Protein AF-A0A177C2E3-F1 (afdb_monomer_lite)

Sequence (298 aa):
MPYRYQRSNLPAKRWAIACSGRGGCYFLGYVAIQVSRVKKVILNHNGESGRWEDDKEPFAYVLQLLLWSCPPDIKASALYKTKQKSRQPVYATKTPSRLWRRVSFALAADGEWEEREPELSRKTILLPPKLFQGPVGRFQQLLHERCQQLTLRRVGLWPLMVEALDRYHFDQGRNEPFSCPLPACDGYFTKAGAWSVHAAENHCGQWSSLLSILPGQVGVHFEARRRALESNEKRVQEQYEEVQHTWRTASKTTQQEIQRSWMEQLGSDPSWETSKQGEQSDVWRHFINHMTPGWLEG

Structure (mmCIF, N/CA/C/O backbone):
data_AF-A0A177C2E3-F1
#
_entry.id   AF-A0A177C2E3-F1
#
loop_
_atom_site.group_PDB
_atom_site.id
_atom_site.type_symbol
_atom_site.label_atom_id
_atom_site.label_alt_id
_atom_site.label_comp_id
_atom_site.label_asym_id
_atom_site.label_entity_id
_atom_site.label_seq_id
_atom_site.pdbx_PDB_ins_code
_atom_site.Cartn_x
_atom_site.Cartn_y
_atom_site.Cartn_z
_atom_site.occupancy
_atom_site.B_iso_or_equiv
_atom_site.auth_seq_id
_atom_site.auth_comp_id
_atom_site.auth_asym_id
_atom_site.auth_atom_id
_atom_site.pdbx_PDB_model_num
ATOM 1 N N . MET A 1 1 ? 2.245 -36.673 19.013 1.00 24.83 1 MET A N 1
ATOM 2 C CA . MET A 1 1 ? 1.006 -37.182 18.386 1.00 24.83 1 MET A CA 1
ATOM 3 C C . MET A 1 1 ? 0.490 -36.113 17.434 1.00 24.83 1 MET A C 1
ATOM 5 O O . MET A 1 1 ? 0.326 -34.992 17.900 1.00 24.83 1 MET A O 1
ATOM 9 N N . PRO A 1 2 ? 0.320 -36.378 16.128 1.00 24.52 2 PRO A N 1
ATOM 10 C CA . PRO A 1 2 ? -0.219 -35.379 15.212 1.00 24.52 2 PRO A CA 1
ATOM 11 C C . PRO A 1 2 ? -1.731 -35.243 15.439 1.00 24.52 2 PRO A C 1
ATOM 13 O O . PRO A 1 2 ? -2.457 -36.238 15.430 1.00 24.52 2 PRO A O 1
ATOM 16 N N . TYR A 1 3 ? -2.202 -34.017 15.670 1.00 22.88 3 TYR A N 1
ATOM 17 C CA . TYR A 1 3 ? -3.628 -33.707 15.752 1.00 22.88 3 TYR A CA 1
ATOM 18 C C . TYR A 1 3 ? -4.260 -33.901 14.364 1.00 22.88 3 TYR A C 1
ATOM 20 O O . TYR A 1 3 ? -4.098 -33.066 13.479 1.00 22.88 3 TYR A O 1
ATOM 28 N N . ARG A 1 4 ? -4.984 -35.009 14.153 1.00 24.39 4 ARG A N 1
ATOM 29 C CA . ARG A 1 4 ? -5.901 -35.155 13.011 1.00 24.39 4 ARG A CA 1
ATOM 30 C C . ARG A 1 4 ? -7.152 -34.331 13.300 1.00 24.39 4 ARG A C 1
ATOM 32 O O . ARG A 1 4 ? -7.973 -34.729 14.122 1.00 24.39 4 ARG A O 1
ATOM 39 N N . TYR A 1 5 ? -7.298 -33.195 12.627 1.00 28.83 5 TYR A N 1
ATOM 40 C CA . TYR A 1 5 ? -8.531 -32.416 12.673 1.00 28.83 5 TYR A CA 1
ATOM 41 C C . TYR A 1 5 ? -9.600 -33.125 11.827 1.00 28.83 5 TYR A C 1
ATOM 43 O O . TYR A 1 5 ? -9.434 -33.300 10.619 1.00 28.83 5 TYR A O 1
ATOM 51 N N . GLN A 1 6 ? -10.689 -33.577 12.451 1.00 25.12 6 GLN A N 1
ATOM 52 C CA . GLN A 1 6 ? -11.865 -34.047 11.719 1.00 25.12 6 GLN A CA 1
ATOM 53 C C . GLN A 1 6 ? -12.586 -32.834 11.121 1.00 25.12 6 GLN A C 1
ATOM 55 O O . GLN A 1 6 ? -12.920 -31.890 11.835 1.00 25.12 6 GLN A O 1
ATOM 60 N N . ARG A 1 7 ? -12.829 -32.857 9.803 1.00 31.23 7 ARG A N 1
ATOM 61 C CA . ARG A 1 7 ? -13.673 -31.868 9.118 1.00 31.23 7 ARG A CA 1
ATOM 62 C C . ARG A 1 7 ? -15.084 -31.929 9.706 1.00 31.23 7 ARG A C 1
ATOM 64 O O . ARG A 1 7 ? -15.824 -32.871 9.430 1.00 31.23 7 ARG A O 1
ATOM 71 N N . SER A 1 8 ? -15.460 -30.936 10.504 1.00 27.92 8 SER A N 1
ATOM 72 C CA . SER A 1 8 ? -16.853 -30.718 10.877 1.00 27.92 8 SER A CA 1
ATOM 73 C C . SER A 1 8 ? -17.590 -30.091 9.689 1.00 27.92 8 SER A C 1
ATOM 75 O O . SER A 1 8 ? -17.164 -29.081 9.129 1.00 27.92 8 SER A O 1
ATOM 77 N N . ASN A 1 9 ? -18.701 -30.706 9.278 1.00 29.50 9 ASN A N 1
ATOM 78 C CA . ASN A 1 9 ? -19.633 -30.129 8.309 1.00 29.50 9 ASN A CA 1
ATOM 79 C C . ASN A 1 9 ? -20.404 -28.987 8.985 1.00 29.50 9 ASN A C 1
ATOM 81 O O . ASN A 1 9 ? -21.537 -29.168 9.427 1.00 29.50 9 ASN A O 1
ATOM 85 N N . LEU A 1 10 ? -19.776 -27.819 9.111 1.00 29.52 10 LEU A N 1
ATOM 86 C CA . LEU A 1 10 ? -20.464 -26.594 9.504 1.00 29.52 10 LEU A CA 1
ATOM 87 C C . LEU A 1 10 ? -21.064 -25.920 8.256 1.00 29.52 10 LEU A C 1
ATOM 89 O O . LEU A 1 10 ? -20.427 -25.901 7.199 1.00 29.52 10 LEU A O 1
ATOM 93 N N . PRO A 1 11 ? -22.297 -25.387 8.335 1.00 30.09 11 PRO A N 1
ATOM 94 C CA . PRO A 1 11 ? -22.945 -24.731 7.207 1.00 30.09 11 PRO A CA 1
ATOM 95 C C . PRO A 1 11 ? -22.137 -23.513 6.739 1.00 30.09 11 PRO A C 1
ATOM 97 O O . PRO A 1 11 ? -21.649 -22.728 7.545 1.00 30.09 11 PRO A O 1
ATOM 100 N N . ALA A 1 12 ? -22.040 -23.357 5.416 1.00 34.62 12 ALA A N 1
ATOM 101 C CA . ALA A 1 12 ? -21.191 -22.419 4.671 1.00 34.62 12 ALA A CA 1
ATOM 102 C C . ALA A 1 12 ? -21.524 -20.917 4.834 1.00 34.62 12 ALA A C 1
ATOM 104 O O . ALA A 1 12 ? -21.454 -20.147 3.874 1.00 34.62 12 ALA A O 1
ATOM 105 N N . LYS A 1 13 ? -21.911 -20.462 6.026 1.00 32.56 13 LYS A N 1
ATOM 106 C CA . LYS A 1 13 ? -22.240 -19.064 6.290 1.00 32.56 13 LYS A CA 1
ATOM 107 C C . LYS A 1 13 ? -21.353 -18.530 7.411 1.00 32.56 13 LYS A C 1
ATOM 109 O O . LYS A 1 13 ? -21.649 -18.743 8.577 1.00 32.56 13 LYS A O 1
ATOM 114 N N . ARG A 1 14 ? -20.378 -17.714 6.989 1.00 33.16 14 ARG A N 1
ATOM 115 C CA . ARG A 1 14 ? -19.554 -16.767 7.768 1.00 33.16 14 ARG A CA 1
ATOM 116 C C . ARG A 1 14 ? -18.251 -17.351 8.321 1.00 33.16 14 ARG A C 1
ATOM 118 O O . ARG A 1 14 ? -18.243 -18.353 9.021 1.00 33.16 14 ARG A O 1
ATOM 125 N N . TRP A 1 15 ? -17.148 -16.679 7.992 1.00 33.81 15 TRP A N 1
ATOM 126 C CA . TRP A 1 15 ? -15.793 -17.031 8.416 1.00 33.81 15 TRP A CA 1
ATOM 127 C C . TRP A 1 15 ? -15.142 -15.837 9.103 1.00 33.81 15 TRP A C 1
ATOM 129 O O . TRP A 1 15 ? -15.260 -14.717 8.608 1.00 33.81 15 TRP A O 1
ATOM 139 N N . ALA A 1 16 ? -14.438 -16.107 10.202 1.00 28.42 16 ALA A N 1
ATOM 140 C CA . ALA A 1 16 ? -13.744 -15.151 11.053 1.00 28.42 16 ALA A CA 1
ATOM 141 C C . ALA A 1 16 ? -12.311 -15.607 11.310 1.00 28.42 16 ALA A C 1
ATOM 143 O O . ALA A 1 16 ? -12.110 -16.706 11.820 1.00 28.42 16 ALA A O 1
ATOM 144 N N . ILE A 1 17 ? -11.314 -14.776 10.983 1.00 28.34 17 ILE A N 1
ATOM 145 C CA . ILE A 1 17 ? -9.924 -15.012 11.393 1.00 28.34 17 ILE A CA 1
ATOM 146 C C . ILE A 1 17 ? -9.307 -13.687 11.849 1.00 28.34 17 ILE A C 1
ATOM 148 O O . ILE A 1 17 ? -9.212 -12.733 11.079 1.00 28.34 17 ILE A O 1
ATOM 152 N N . ALA A 1 18 ? -8.882 -13.645 13.111 1.00 25.02 18 ALA A N 1
ATOM 153 C CA . ALA A 1 18 ? -8.102 -12.563 13.699 1.00 25.02 18 ALA A CA 1
ATOM 154 C C . ALA A 1 18 ? -6.661 -13.046 13.913 1.00 25.02 18 ALA A C 1
ATOM 156 O O . ALA A 1 18 ? -6.445 -14.169 14.365 1.00 25.02 18 ALA A O 1
ATOM 157 N N . CYS A 1 19 ? -5.670 -12.212 13.598 1.00 25.53 19 CYS A N 1
ATOM 158 C CA . CYS A 1 19 ? -4.265 -12.479 13.908 1.00 25.53 19 CYS A CA 1
ATOM 159 C C . CYS A 1 19 ? -3.607 -11.219 14.473 1.00 25.53 19 CYS A C 1
ATOM 161 O O . CYS A 1 19 ? -3.583 -10.177 13.820 1.00 25.53 19 CYS A O 1
ATOM 163 N N . SER A 1 20 ? -3.053 -11.334 15.681 1.00 26.05 20 SER A N 1
ATOM 164 C CA . SER A 1 20 ? -2.201 -10.326 16.312 1.00 26.05 20 SER A CA 1
ATOM 165 C C . SER A 1 20 ? -0.751 -10.810 16.304 1.00 26.05 20 SER A C 1
ATOM 167 O O . SER A 1 20 ? -0.435 -11.804 16.955 1.00 26.05 20 SER A O 1
ATOM 169 N N . GLY A 1 21 ? 0.132 -10.102 15.601 1.00 26.22 21 GLY A N 1
ATOM 170 C CA . GLY A 1 21 ? 1.577 -10.325 15.633 1.00 26.22 21 GLY A CA 1
ATOM 171 C C . GLY A 1 21 ? 2.312 -8.997 15.784 1.00 26.22 21 GLY A C 1
ATOM 172 O O . GLY A 1 21 ? 1.928 -8.000 15.170 1.00 26.22 21 GLY A O 1
ATOM 173 N N . ARG A 1 22 ? 3.345 -8.960 16.634 1.00 32.38 22 ARG A N 1
ATOM 174 C CA . ARG A 1 22 ? 4.199 -7.778 16.813 1.00 32.38 22 ARG A CA 1
ATOM 175 C C . ARG A 1 22 ? 5.051 -7.597 15.558 1.00 32.38 22 ARG A C 1
ATOM 177 O O . ARG A 1 22 ? 5.947 -8.393 15.310 1.00 32.38 22 ARG A O 1
ATOM 184 N N . GLY A 1 23 ? 4.758 -6.546 14.797 1.00 31.62 23 GLY A N 1
ATOM 185 C CA . GLY A 1 23 ? 5.549 -6.119 13.643 1.00 31.62 23 GLY A CA 1
ATOM 186 C C . GLY A 1 23 ? 4.743 -6.001 12.351 1.00 31.62 23 GLY A C 1
ATOM 187 O O . GLY A 1 23 ? 4.822 -6.872 11.499 1.00 31.62 23 GLY A O 1
ATOM 188 N N . GLY A 1 24 ? 4.038 -4.876 12.181 1.00 43.38 24 GLY A N 1
ATOM 189 C CA . GLY A 1 24 ? 3.689 -4.337 10.861 1.00 43.38 24 GLY A CA 1
ATOM 190 C C . GLY A 1 24 ? 2.449 -4.912 10.159 1.00 43.38 24 GLY A C 1
ATOM 191 O O . GLY A 1 24 ? 2.369 -6.090 9.842 1.00 43.38 24 GLY A O 1
ATOM 192 N N . CYS A 1 25 ? 1.539 -3.998 9.804 1.00 30.84 25 CYS A N 1
ATOM 193 C CA . CYS A 1 25 ? 0.373 -4.162 8.923 1.00 30.84 25 CYS A CA 1
ATOM 194 C C . CYS A 1 25 ? -0.762 -5.074 9.428 1.00 30.84 25 CYS A C 1
ATOM 196 O O . CYS A 1 25 ? -0.853 -6.256 9.109 1.00 30.84 25 CYS A O 1
ATOM 198 N N . TYR A 1 26 ? -1.719 -4.454 10.121 1.00 35.06 26 TYR A N 1
ATOM 199 C CA . TYR A 1 26 ? -3.015 -5.043 10.451 1.00 35.06 26 TYR A CA 1
ATOM 200 C C . TYR A 1 26 ? -3.873 -5.214 9.184 1.00 35.06 26 TYR A C 1
ATOM 202 O O . TYR A 1 26 ? -4.392 -4.239 8.639 1.00 35.06 26 TYR A O 1
ATOM 210 N N . PHE A 1 27 ? -4.054 -6.450 8.720 1.00 37.00 27 PHE A N 1
ATOM 211 C CA . PHE A 1 27 ? -5.150 -6.803 7.815 1.00 37.00 27 PHE A CA 1
ATOM 212 C C . PHE A 1 27 ? -6.332 -7.300 8.657 1.00 37.00 27 PHE A C 1
ATOM 214 O O . PHE A 1 27 ? -6.446 -8.483 8.955 1.00 37.00 27 PHE A O 1
ATOM 221 N N . LEU A 1 28 ? -7.209 -6.377 9.060 1.00 35.16 28 LEU A N 1
ATOM 222 C CA . LEU A 1 28 ? -8.534 -6.687 9.608 1.00 35.16 28 LEU A CA 1
ATOM 223 C C . LEU A 1 28 ? -9.562 -6.525 8.483 1.00 35.16 28 LEU A C 1
ATOM 225 O O . LEU A 1 28 ? -10.159 -5.460 8.297 1.00 35.16 28 LEU A O 1
ATOM 229 N N . GLY A 1 29 ? -9.714 -7.576 7.680 1.00 35.12 29 GLY A N 1
ATOM 230 C CA . GLY A 1 29 ? -10.625 -7.588 6.541 1.00 35.12 29 GLY A CA 1
ATOM 231 C C . GLY A 1 29 ? -11.429 -8.875 6.479 1.00 35.12 29 GLY A C 1
ATOM 232 O O . GLY A 1 29 ? -10.930 -9.891 6.010 1.00 35.12 29 GLY A O 1
ATOM 233 N N . TYR A 1 30 ? -12.689 -8.801 6.900 1.00 38.47 30 TYR A N 1
ATOM 234 C CA . TYR A 1 30 ? -13.720 -9.737 6.474 1.00 38.47 30 TYR A CA 1
ATOM 235 C C . TYR A 1 30 ? -14.161 -9.325 5.077 1.00 38.47 30 TYR A C 1
ATOM 237 O O . TYR A 1 30 ? -14.550 -8.175 4.869 1.00 38.47 30 TYR A O 1
ATOM 245 N N . VAL A 1 31 ? -14.107 -10.243 4.115 1.00 40.91 31 VAL A N 1
ATOM 246 C CA . VAL A 1 31 ? -14.729 -10.018 2.812 1.00 40.91 31 VAL A CA 1
ATOM 247 C C . VAL A 1 31 ? -15.519 -11.258 2.426 1.00 40.91 31 VAL A C 1
ATOM 249 O O . VAL A 1 31 ? -14.981 -12.233 1.906 1.00 40.91 31 VAL A O 1
ATOM 252 N N . ALA A 1 32 ? -16.826 -11.214 2.671 1.00 41.38 32 ALA A N 1
ATOM 253 C CA . ALA A 1 32 ? -17.763 -12.129 2.044 1.00 41.38 32 ALA A CA 1
ATOM 254 C C . ALA A 1 32 ? -17.974 -11.665 0.596 1.00 41.38 32 ALA A C 1
ATOM 256 O O . ALA A 1 32 ? -18.895 -10.907 0.305 1.00 41.38 32 ALA A O 1
ATOM 257 N N . ILE A 1 33 ? -17.092 -12.070 -0.323 1.00 44.88 33 ILE A N 1
ATOM 258 C CA . ILE A 1 33 ? -17.357 -11.842 -1.745 1.00 44.88 33 ILE A CA 1
ATOM 259 C C . ILE A 1 33 ? -18.252 -12.975 -2.232 1.00 44.88 33 ILE A C 1
ATOM 261 O O . ILE A 1 33 ? -17.792 -14.092 -2.464 1.00 44.88 33 ILE A O 1
ATOM 265 N N . GLN A 1 34 ? -19.538 -12.691 -2.417 1.00 47.12 34 GLN A N 1
ATOM 266 C CA . GLN A 1 34 ? -20.441 -13.602 -3.111 1.00 47.12 34 GLN A CA 1
ATOM 267 C C . GLN A 1 34 ? -20.164 -13.529 -4.621 1.00 47.12 34 GLN A C 1
ATOM 269 O O . GLN A 1 34 ? -20.939 -12.969 -5.390 1.00 47.12 34 GLN A O 1
ATOM 274 N N . VAL A 1 35 ? -19.027 -14.074 -5.068 1.00 54.66 35 VAL A N 1
ATOM 275 C CA . VAL A 1 35 ? -18.772 -14.251 -6.502 1.00 54.66 35 VAL A CA 1
ATOM 276 C C . VAL A 1 35 ? -19.348 -15.598 -6.916 1.00 54.66 35 VAL A C 1
ATOM 278 O O . VAL A 1 35 ? -18.687 -16.629 -6.829 1.00 54.66 35 VAL A O 1
ATOM 281 N N . SER A 1 36 ? -20.593 -15.598 -7.388 1.00 53.88 36 SER A N 1
ATOM 282 C CA . SER A 1 36 ? -21.381 -16.798 -7.721 1.00 53.88 36 SER A CA 1
ATOM 283 C C . SER A 1 36 ? -20.820 -17.674 -8.859 1.00 53.88 36 SER A C 1
ATOM 285 O O . SER A 1 36 ? -21.491 -18.595 -9.319 1.00 53.88 36 SER A O 1
ATOM 287 N N . ARG A 1 37 ? -19.598 -17.411 -9.344 1.00 76.25 37 ARG A N 1
ATOM 288 C CA . ARG A 1 37 ? -18.966 -18.119 -10.472 1.00 76.25 37 ARG A CA 1
ATOM 289 C C . ARG A 1 37 ? -17.461 -18.362 -10.316 1.00 76.25 37 ARG A C 1
ATOM 291 O O . ARG A 1 37 ? -16.812 -18.764 -11.280 1.00 76.25 37 ARG A O 1
ATOM 298 N N . VAL A 1 38 ? -16.874 -18.119 -9.144 1.00 79.38 38 VAL A N 1
ATOM 299 C CA . VAL A 1 38 ? -15.432 -18.347 -8.957 1.00 79.38 38 VAL A CA 1
ATOM 300 C C . VAL A 1 38 ? -15.158 -19.835 -8.774 1.00 79.38 38 VAL A C 1
ATOM 302 O O . VAL A 1 38 ? -15.650 -20.455 -7.843 1.00 79.38 38 VAL A O 1
ATOM 305 N N . LYS A 1 39 ? -14.349 -20.408 -9.672 1.00 87.88 39 LYS A N 1
ATOM 306 C CA . LYS A 1 39 ? -13.871 -21.800 -9.585 1.00 87.88 39 LYS A CA 1
ATOM 307 C C . LYS A 1 39 ? -12.464 -21.926 -9.010 1.00 87.88 39 LYS A C 1
ATOM 309 O O . LYS A 1 39 ? -12.048 -23.022 -8.642 1.00 87.88 39 LYS A O 1
ATOM 314 N N . LYS A 1 40 ? -11.724 -20.816 -8.950 1.00 87.50 40 LYS A N 1
ATOM 315 C CA . LYS A 1 40 ? -10.346 -20.779 -8.472 1.00 87.50 40 LYS A CA 1
ATOM 316 C C . LYS A 1 40 ? -10.034 -19.460 -7.773 1.00 87.50 40 LYS A C 1
ATOM 318 O O . LYS A 1 40 ? -10.315 -18.398 -8.324 1.00 87.50 40 LYS A O 1
ATOM 323 N N . VAL A 1 41 ? -9.407 -19.537 -6.604 1.00 85.81 41 VAL A N 1
ATOM 324 C CA . VAL A 1 41 ? -8.912 -18.395 -5.828 1.00 85.81 41 VAL A CA 1
ATOM 325 C C . VAL A 1 41 ? -7.411 -18.552 -5.611 1.00 85.81 41 VAL A C 1
ATOM 327 O O . VAL A 1 41 ? -6.922 -19.637 -5.293 1.00 85.81 41 VAL A O 1
ATOM 330 N N . ILE A 1 42 ? -6.676 -17.455 -5.792 1.00 87.12 42 ILE A N 1
ATOM 331 C CA . ILE A 1 42 ? -5.247 -17.375 -5.491 1.00 87.12 42 ILE A CA 1
ATOM 332 C C . ILE A 1 42 ? -5.046 -16.261 -4.464 1.00 87.12 42 ILE A C 1
ATOM 334 O O . ILE A 1 42 ? -5.236 -15.086 -4.778 1.00 87.12 42 ILE A O 1
ATOM 338 N N . LEU A 1 43 ? -4.652 -16.622 -3.245 1.00 85.81 43 LEU A N 1
ATOM 339 C CA . LEU A 1 43 ? -4.283 -15.680 -2.193 1.00 85.81 43 LEU A CA 1
ATOM 340 C C . LEU A 1 43 ? -2.854 -15.200 -2.448 1.00 85.81 43 LEU A C 1
ATOM 342 O O . LEU A 1 43 ? -1.907 -15.971 -2.332 1.00 85.81 43 LEU A O 1
ATOM 346 N N . ASN A 1 44 ? -2.684 -13.940 -2.840 1.00 84.50 44 ASN A N 1
ATOM 347 C CA . ASN A 1 44 ? -1.364 -13.391 -3.142 1.00 84.50 44 ASN A CA 1
ATOM 348 C C . ASN A 1 44 ? -0.707 -12.811 -1.885 1.00 84.50 44 ASN A C 1
ATOM 350 O O . ASN A 1 44 ? -1.086 -11.729 -1.436 1.00 84.50 44 ASN A O 1
ATOM 354 N N . HIS A 1 45 ? 0.296 -13.503 -1.345 1.00 83.38 45 HIS A N 1
ATOM 355 C CA . HIS A 1 45 ? 1.100 -13.019 -0.231 1.00 83.38 45 HIS A CA 1
ATOM 356 C C . HIS A 1 45 ? 2.462 -12.524 -0.728 1.00 83.38 45 HIS A C 1
ATOM 358 O O . HIS A 1 45 ? 3.287 -13.288 -1.229 1.00 83.38 45 HIS A O 1
ATOM 364 N N . ASN A 1 46 ? 2.699 -11.220 -0.576 1.00 73.81 46 ASN A N 1
ATOM 365 C CA . ASN A 1 46 ? 3.935 -10.569 -1.020 1.00 73.81 46 ASN A CA 1
ATOM 366 C C . ASN A 1 46 ? 4.979 -10.399 0.094 1.00 73.81 46 ASN A C 1
ATOM 368 O O . ASN A 1 46 ? 6.082 -9.937 -0.193 1.00 73.81 46 ASN A O 1
ATOM 372 N N . GLY A 1 47 ? 4.635 -10.735 1.340 1.00 69.19 47 GLY A N 1
ATOM 373 C CA . GLY A 1 47 ? 5.554 -10.652 2.468 1.00 69.19 47 GLY A CA 1
ATOM 374 C C . GLY A 1 47 ? 6.580 -11.781 2.458 1.00 69.19 47 GLY A C 1
ATOM 375 O O . GLY A 1 47 ? 6.342 -12.868 1.931 1.00 69.19 47 GLY A O 1
ATOM 376 N N . GLU A 1 48 ? 7.731 -11.517 3.067 1.00 64.50 48 GLU A N 1
ATOM 377 C CA . GLU A 1 48 ? 8.526 -12.590 3.647 1.00 64.50 48 GLU A CA 1
ATOM 378 C C . GLU A 1 48 ? 7.786 -12.973 4.929 1.00 64.50 48 GLU A C 1
ATOM 380 O O . GLU A 1 48 ? 7.671 -12.131 5.820 1.00 64.50 48 GLU A O 1
ATOM 385 N N . SER A 1 49 ? 7.232 -14.186 5.057 1.00 56.50 49 SER A N 1
ATOM 386 C CA . SER A 1 49 ? 6.864 -14.619 6.406 1.00 56.50 49 SER A CA 1
ATOM 387 C C . SER A 1 49 ? 8.151 -14.575 7.213 1.00 56.50 49 SER A C 1
ATOM 389 O O . SER A 1 49 ? 9.096 -15.309 6.896 1.00 56.50 49 SER A O 1
ATOM 391 N N . GLY A 1 50 ? 8.178 -13.772 8.275 1.00 55.03 50 GLY A N 1
ATOM 392 C CA . GLY A 1 50 ? 8.926 -14.196 9.444 1.00 55.03 50 GLY A CA 1
ATOM 393 C C . GLY A 1 50 ? 8.419 -15.602 9.721 1.00 55.03 50 GLY A C 1
ATOM 394 O O . GLY A 1 50 ? 7.249 -15.770 10.060 1.00 55.03 50 GLY A O 1
ATOM 395 N N . ARG A 1 51 ? 9.223 -16.620 9.393 1.00 54.19 51 ARG A N 1
ATOM 396 C CA . ARG A 1 51 ? 8.907 -17.967 9.844 1.00 54.19 51 ARG A CA 1
ATOM 397 C C . ARG A 1 51 ? 8.869 -17.821 11.353 1.00 54.19 51 ARG A C 1
ATOM 399 O O . ARG A 1 51 ? 9.864 -17.384 11.929 1.00 54.19 51 ARG A O 1
ATOM 406 N N . TRP A 1 52 ? 7.725 -18.102 11.963 1.00 54.00 52 TRP A N 1
ATOM 407 C CA . TRP A 1 52 ? 7.744 -18.422 13.379 1.00 54.00 52 TRP A CA 1
ATOM 408 C C . TRP A 1 52 ? 8.764 -19.552 13.509 1.00 54.00 52 TRP A C 1
ATOM 410 O O . TRP A 1 52 ? 8.791 -20.436 12.649 1.00 54.00 52 TRP A O 1
ATOM 420 N N . GLU A 1 53 ? 9.683 -19.447 14.466 1.00 47.12 53 GLU A N 1
ATOM 421 C CA . GLU A 1 53 ? 10.901 -20.272 14.507 1.00 47.12 53 GLU A CA 1
ATOM 422 C C . GLU A 1 53 ? 10.606 -21.790 14.491 1.00 47.12 53 GLU A C 1
ATOM 424 O O . GLU A 1 53 ? 11.465 -22.570 14.085 1.00 47.12 53 GLU A O 1
ATOM 429 N N . ASP A 1 54 ? 9.356 -22.181 14.772 1.00 56.56 54 ASP A N 1
ATOM 430 C CA . ASP A 1 54 ? 8.857 -23.558 14.794 1.00 56.56 54 ASP A CA 1
ATOM 431 C C . ASP A 1 54 ? 7.909 -23.961 13.637 1.00 56.56 54 ASP A C 1
ATOM 433 O O . ASP A 1 54 ? 7.488 -25.121 13.564 1.00 56.56 54 ASP A O 1
ATOM 437 N N . ASP A 1 55 ? 7.571 -23.066 12.698 1.00 61.03 55 ASP A N 1
ATOM 438 C CA . ASP A 1 55 ? 6.650 -23.394 11.599 1.00 61.03 55 ASP A CA 1
ATOM 439 C C . ASP A 1 55 ? 7.352 -24.267 10.537 1.00 61.03 55 ASP A C 1
ATOM 441 O O . ASP A 1 55 ? 8.113 -23.796 9.683 1.00 61.03 55 ASP A O 1
ATOM 445 N N . LYS A 1 56 ? 7.054 -25.574 10.563 1.00 72.62 56 LYS A N 1
ATOM 446 C CA . LYS A 1 56 ? 7.427 -26.538 9.504 1.00 72.62 56 LYS A CA 1
ATOM 447 C C . LYS A 1 56 ? 6.717 -26.266 8.175 1.00 72.62 56 LYS A C 1
ATOM 449 O O . LYS A 1 56 ? 7.132 -26.780 7.137 1.00 72.62 56 LYS A O 1
ATOM 454 N N . GLU A 1 57 ? 5.670 -25.455 8.221 1.00 77.38 57 GLU A N 1
ATOM 455 C CA . GLU A 1 57 ? 4.786 -25.166 7.106 1.00 77.38 57 GLU A CA 1
ATOM 456 C C . GLU A 1 57 ? 5.339 -24.076 6.168 1.00 77.38 57 GLU A C 1
ATOM 458 O O . GLU A 1 57 ? 6.137 -23.223 6.574 1.00 77.38 57 GLU A O 1
ATOM 463 N N . PRO A 1 58 ? 4.944 -24.077 4.882 1.00 75.12 58 PRO A N 1
ATOM 464 C CA . PRO A 1 58 ? 5.558 -23.214 3.872 1.00 75.12 58 PRO A CA 1
ATOM 465 C C . PRO A 1 58 ? 5.218 -21.719 4.005 1.00 75.12 58 PRO A C 1
ATOM 467 O O . PRO A 1 58 ? 5.932 -20.890 3.435 1.00 75.12 58 PRO A O 1
ATOM 470 N N . PHE A 1 59 ? 4.154 -21.360 4.729 1.00 81.12 59 PHE A N 1
ATOM 471 C CA . PHE A 1 59 ? 3.685 -19.981 4.906 1.00 81.12 59 PHE A CA 1
ATOM 472 C C . PHE A 1 59 ? 2.858 -19.810 6.190 1.00 81.12 59 PHE A C 1
ATOM 474 O O . PHE A 1 59 ? 2.455 -20.788 6.813 1.00 81.12 59 PHE A O 1
ATOM 481 N N . ALA A 1 60 ? 2.584 -18.555 6.568 1.00 80.62 60 ALA A N 1
ATOM 482 C CA . ALA A 1 60 ? 1.922 -18.195 7.825 1.00 80.62 60 ALA A CA 1
ATOM 483 C C . ALA A 1 60 ? 0.590 -18.934 8.062 1.00 80.62 60 ALA A C 1
ATOM 485 O O . ALA A 1 60 ? -0.247 -19.020 7.159 1.00 80.62 60 ALA A O 1
ATOM 486 N N . TYR A 1 61 ? 0.358 -19.372 9.304 1.00 79.88 61 TYR A N 1
ATOM 487 C CA . TYR A 1 61 ? -0.826 -20.137 9.724 1.00 79.88 61 TYR A CA 1
ATOM 488 C C . TYR A 1 61 ? -2.167 -19.510 9.303 1.00 79.88 61 TYR A C 1
ATOM 490 O O . TYR A 1 61 ? -3.086 -20.205 8.878 1.00 79.88 61 TYR A O 1
ATOM 498 N N . VAL A 1 62 ? -2.267 -18.177 9.307 1.00 77.06 62 VAL A N 1
ATOM 499 C CA . VAL A 1 62 ? -3.464 -17.453 8.841 1.00 77.06 62 VAL A CA 1
ATOM 500 C C . VAL A 1 62 ? -3.840 -17.779 7.390 1.00 77.06 62 VAL A C 1
ATOM 502 O O . VAL A 1 62 ? -5.016 -17.943 7.071 1.00 77.06 62 VAL A O 1
ATOM 505 N N . LEU A 1 63 ? -2.852 -17.913 6.501 1.00 83.50 63 LEU A N 1
ATOM 506 C CA . LEU A 1 63 ? -3.089 -18.264 5.101 1.00 83.50 63 LEU A CA 1
ATOM 507 C C . LEU A 1 63 ? -3.513 -19.730 4.975 1.00 83.50 63 LEU A C 1
ATOM 509 O O . LEU A 1 63 ? -4.348 -20.040 4.130 1.00 83.50 63 LEU A O 1
ATOM 513 N N . GLN A 1 64 ? -2.992 -20.613 5.831 1.00 87.06 64 GLN A N 1
ATOM 514 C CA . GLN A 1 64 ? -3.394 -22.021 5.872 1.00 87.06 64 GLN A CA 1
ATOM 515 C C . GLN A 1 64 ? -4.867 -22.142 6.261 1.00 87.06 64 GLN A C 1
ATOM 517 O O . GLN A 1 64 ? -5.640 -22.760 5.534 1.00 87.06 64 GLN A O 1
ATOM 522 N N . LEU A 1 65 ? -5.280 -21.458 7.335 1.00 83.94 65 LEU A N 1
ATOM 523 C CA . LEU A 1 65 ? -6.675 -21.409 7.773 1.00 83.94 65 LEU A CA 1
ATOM 524 C C . LEU A 1 65 ? -7.609 -20.892 6.670 1.00 83.94 65 LEU A C 1
ATOM 526 O O . LEU A 1 65 ? -8.673 -21.470 6.453 1.00 83.94 65 LEU A O 1
ATOM 530 N N . LEU A 1 66 ? -7.215 -19.842 5.941 1.00 84.31 66 LEU A N 1
ATOM 531 C CA . LEU A 1 66 ? -7.998 -19.316 4.816 1.00 84.31 66 LEU A CA 1
ATOM 532 C C . LEU A 1 66 ? -8.156 -20.344 3.689 1.00 84.31 66 LEU A C 1
ATOM 534 O O . LEU A 1 66 ? -9.256 -20.513 3.164 1.00 84.31 66 LEU A O 1
ATOM 538 N N . LEU A 1 67 ? -7.079 -21.043 3.324 1.00 88.25 67 LEU A N 1
ATOM 539 C CA . LEU A 1 67 ? -7.119 -22.086 2.298 1.00 88.25 67 LEU A CA 1
ATOM 540 C C . LEU A 1 67 ? -7.937 -23.306 2.746 1.00 88.25 67 LEU A C 1
ATOM 542 O O . LEU A 1 67 ? -8.701 -23.838 1.946 1.00 88.25 67 LEU A O 1
ATOM 546 N N . TRP A 1 68 ? -7.841 -23.716 4.015 1.00 86.94 68 TRP A N 1
ATOM 547 C CA . TRP A 1 68 ? -8.653 -24.797 4.591 1.00 86.94 68 TRP A CA 1
ATOM 548 C C . TRP A 1 68 ? -10.135 -24.452 4.698 1.00 86.94 68 TRP A C 1
ATOM 550 O O . TRP A 1 68 ? -10.976 -25.340 4.585 1.00 86.94 68 TRP A O 1
ATOM 560 N N . SER A 1 69 ? -10.453 -23.173 4.884 1.00 83.88 69 SER A N 1
ATOM 561 C CA . SER A 1 69 ? -11.830 -22.680 4.973 1.00 83.88 69 SER A CA 1
ATOM 562 C C . SER A 1 69 ? -12.476 -22.465 3.600 1.00 83.88 69 SER A C 1
ATOM 564 O O . SER A 1 69 ? -13.653 -22.112 3.518 1.00 83.88 69 SER A O 1
ATOM 566 N N . CYS A 1 70 ? -11.729 -22.639 2.504 1.00 83.12 70 CYS A N 1
ATOM 567 C CA . CYS A 1 70 ? -12.291 -22.491 1.169 1.00 83.12 70 CYS A CA 1
ATOM 568 C C . CYS A 1 70 ? -13.300 -23.617 0.883 1.00 83.12 70 CYS A C 1
ATOM 570 O O . CYS A 1 70 ? -12.999 -24.785 1.139 1.00 83.12 70 CYS A O 1
ATOM 572 N N . PRO A 1 71 ? -14.483 -23.290 0.327 1.00 86.69 71 PRO A N 1
ATOM 573 C CA . PRO A 1 71 ? -15.454 -24.293 -0.090 1.00 86.69 71 PRO A CA 1
ATOM 574 C C . PRO A 1 71 ? -14.821 -25.363 -0.994 1.00 86.69 71 PRO A C 1
ATOM 576 O O . PRO A 1 71 ? -13.989 -25.026 -1.841 1.00 86.69 71 PRO A O 1
ATOM 579 N N . PRO A 1 72 ? -15.211 -26.644 -0.858 1.00 85.44 72 PRO A N 1
ATOM 580 C 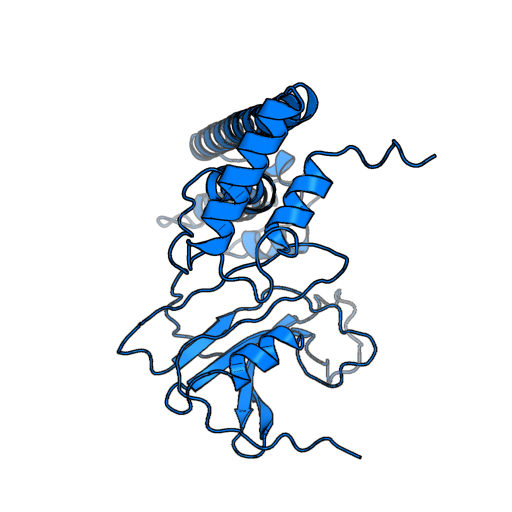CA . PRO A 1 72 ? -14.568 -27.746 -1.577 1.00 85.44 72 PRO A CA 1
ATOM 581 C C . PRO A 1 72 ? -14.723 -27.662 -3.105 1.00 85.44 72 PRO A C 1
ATOM 583 O O . PRO A 1 72 ? -13.952 -28.274 -3.839 1.00 85.44 72 PRO A O 1
ATOM 586 N N . ASP A 1 73 ? -15.700 -26.903 -3.601 1.00 88.00 73 ASP A N 1
ATOM 587 C CA . ASP A 1 73 ? -15.935 -26.649 -5.023 1.00 88.00 73 ASP A CA 1
ATOM 588 C C . ASP A 1 73 ? -15.086 -25.496 -5.600 1.00 88.00 73 ASP A C 1
ATOM 590 O O . ASP A 1 73 ? -15.101 -25.263 -6.815 1.00 88.00 73 ASP A O 1
ATOM 594 N N . ILE A 1 74 ? -14.315 -24.799 -4.756 1.00 89.31 74 ILE A N 1
ATOM 595 C CA . ILE A 1 74 ? -13.408 -23.713 -5.133 1.00 89.31 74 ILE A CA 1
ATOM 596 C C . ILE A 1 74 ? -11.961 -24.182 -4.977 1.00 89.31 74 ILE A C 1
ATOM 598 O O . ILE A 1 74 ? -11.483 -24.463 -3.881 1.00 89.31 74 ILE A O 1
ATOM 602 N N . LYS A 1 75 ? -11.203 -24.189 -6.079 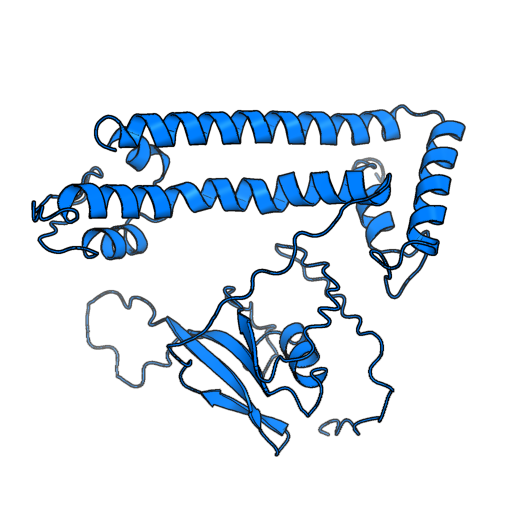1.00 90.88 75 LYS A N 1
ATOM 603 C CA . LYS A 1 75 ? -9.764 -24.479 -6.036 1.00 90.88 75 LYS A CA 1
ATOM 604 C C . LYS A 1 75 ? -9.019 -23.308 -5.400 1.00 90.88 75 LYS A C 1
ATOM 606 O O . LYS A 1 75 ? -8.860 -22.265 -6.033 1.00 90.88 75 LYS A O 1
ATOM 611 N N . ALA A 1 76 ? -8.547 -23.473 -4.173 1.00 92.00 76 ALA A N 1
ATOM 612 C CA . ALA A 1 76 ? -7.794 -22.449 -3.463 1.00 92.00 76 ALA A CA 1
ATOM 613 C C . ALA A 1 76 ? -6.284 -22.718 -3.515 1.00 92.00 76 ALA A C 1
ATOM 615 O O . ALA A 1 76 ? -5.832 -23.859 -3.456 1.00 92.00 76 ALA A O 1
ATOM 616 N N . SER A 1 77 ? -5.498 -21.653 -3.637 1.00 93.06 77 SER A N 1
ATOM 617 C CA . SER A 1 77 ? -4.036 -21.708 -3.566 1.00 93.06 77 SER A CA 1
ATOM 618 C C . SER A 1 77 ? -3.475 -20.407 -3.001 1.00 93.06 77 SER A C 1
ATOM 620 O O . SER A 1 77 ? -4.120 -19.365 -3.108 1.00 93.06 77 SER A O 1
ATOM 622 N N . ALA A 1 78 ? -2.286 -20.443 -2.407 1.00 90.62 78 ALA A N 1
ATOM 623 C CA . ALA A 1 78 ? -1.544 -19.256 -2.004 1.00 90.62 78 ALA A CA 1
ATOM 624 C C . ALA A 1 78 ? -0.359 -19.044 -2.941 1.00 90.62 78 ALA A C 1
ATOM 626 O O . ALA A 1 78 ? 0.513 -19.900 -3.063 1.00 90.62 78 ALA A O 1
ATOM 627 N N . LEU A 1 79 ? -0.303 -17.878 -3.578 1.00 88.44 79 LEU A N 1
ATOM 628 C CA . LEU A 1 79 ? 0.899 -17.429 -4.254 1.00 88.44 79 LEU A CA 1
ATOM 629 C C . LEU A 1 79 ? 1.839 -16.819 -3.222 1.00 88.44 79 LEU A C 1
ATOM 631 O O . LEU A 1 79 ? 1.500 -15.834 -2.568 1.00 88.44 79 LEU A O 1
ATOM 635 N N . TYR A 1 80 ? 3.027 -17.390 -3.131 1.00 86.12 80 TYR A N 1
ATOM 636 C CA . TYR A 1 80 ? 3.966 -17.128 -2.064 1.00 86.12 80 TYR A CA 1
ATOM 637 C C . TYR A 1 80 ? 5.364 -16.840 -2.608 1.00 86.12 80 TYR A C 1
ATOM 639 O O . TYR A 1 80 ? 5.802 -17.455 -3.582 1.00 86.12 80 TYR A O 1
ATOM 647 N N . LYS A 1 81 ? 6.080 -15.899 -1.988 1.00 83.88 81 LYS A N 1
ATOM 648 C CA . LYS A 1 81 ? 7.469 -15.582 -2.339 1.00 83.88 81 LYS A CA 1
ATOM 649 C C . LYS A 1 81 ? 8.406 -16.454 -1.499 1.00 83.88 81 LYS A C 1
ATOM 651 O O . LYS A 1 81 ? 8.509 -16.272 -0.292 1.00 83.88 81 LYS A O 1
ATOM 656 N N . THR A 1 82 ? 9.100 -17.397 -2.131 1.00 84.50 82 THR A N 1
ATOM 657 C CA . THR A 1 82 ? 10.028 -18.316 -1.454 1.00 84.50 82 THR A CA 1
ATOM 658 C C . THR A 1 82 ? 11.464 -18.113 -1.928 1.00 84.50 82 THR A C 1
ATOM 660 O O . THR A 1 82 ? 11.703 -17.726 -3.075 1.00 84.50 82 THR A O 1
ATOM 663 N N . LYS A 1 83 ? 12.438 -18.368 -1.048 1.00 80.19 83 LYS A N 1
ATOM 664 C CA . LYS A 1 83 ? 13.857 -18.400 -1.424 1.00 80.19 83 LYS A CA 1
ATOM 665 C C . LYS A 1 83 ? 14.115 -19.702 -2.174 1.00 80.19 83 LYS A C 1
ATOM 667 O O . LYS A 1 83 ? 13.869 -20.781 -1.636 1.00 80.19 83 LYS A O 1
ATOM 672 N N . GLN A 1 84 ? 14.626 -19.618 -3.397 1.00 78.81 84 GLN A N 1
ATOM 673 C CA . GLN A 1 84 ? 15.077 -20.795 -4.124 1.00 78.81 84 GLN A CA 1
ATOM 674 C C . GLN A 1 84 ? 16.218 -21.437 -3.335 1.00 78.81 84 GLN A C 1
ATOM 676 O O . GLN A 1 84 ? 17.240 -20.809 -3.054 1.00 78.81 84 GLN A O 1
ATOM 681 N N . LYS A 1 85 ? 16.033 -22.701 -2.955 1.00 71.88 85 LYS A N 1
ATOM 682 C CA . LYS A 1 85 ? 17.114 -23.512 -2.400 1.00 71.88 85 LYS A CA 1
ATOM 683 C C . LYS A 1 85 ? 18.105 -23.744 -3.540 1.00 71.88 85 LYS A C 1
ATOM 685 O O . LYS A 1 85 ? 17.826 -24.550 -4.426 1.00 71.88 85 LYS A O 1
ATOM 690 N N . SER A 1 86 ? 19.207 -22.990 -3.575 1.00 65.12 86 SER A N 1
ATOM 691 C CA . SER A 1 86 ? 20.280 -23.249 -4.540 1.00 65.12 86 SER A CA 1
ATOM 692 C C . SER A 1 86 ? 20.734 -24.695 -4.364 1.00 65.12 86 SER A C 1
ATOM 694 O O . SER A 1 86 ? 21.178 -25.074 -3.283 1.00 65.12 86 SER A O 1
ATOM 696 N N . ARG A 1 87 ? 20.591 -25.511 -5.412 1.00 60.09 87 ARG A N 1
ATOM 697 C CA . ARG A 1 87 ? 21.171 -26.861 -5.462 1.00 60.09 87 ARG A CA 1
ATOM 698 C C . ARG A 1 87 ? 22.614 -26.849 -5.977 1.00 60.09 87 ARG A C 1
ATOM 700 O O . ARG A 1 87 ? 23.228 -27.907 -6.024 1.00 60.09 87 ARG A O 1
ATOM 707 N N . GLN A 1 88 ? 23.148 -25.690 -6.373 1.00 57.66 88 GLN A N 1
ATOM 708 C CA . GLN A 1 88 ? 24.500 -25.590 -6.918 1.00 57.66 88 GLN A CA 1
ATOM 709 C C . GLN A 1 88 ? 25.502 -25.066 -5.878 1.00 57.66 88 GLN A C 1
ATOM 711 O O . GLN A 1 88 ? 25.188 -24.108 -5.160 1.00 57.66 88 GLN A O 1
ATOM 716 N N . PRO A 1 89 ? 26.702 -25.677 -5.798 1.00 56.72 89 PRO A N 1
ATOM 717 C CA . PRO A 1 89 ? 27.780 -25.208 -4.941 1.00 56.72 89 PRO A CA 1
ATOM 718 C C . PRO A 1 89 ? 28.237 -23.810 -5.370 1.00 56.72 89 PRO A C 1
ATOM 720 O O . PRO A 1 89 ? 28.409 -23.509 -6.552 1.00 56.72 89 PRO A O 1
ATOM 723 N N . VAL A 1 90 ? 28.386 -22.943 -4.372 1.00 53.06 90 VAL A N 1
ATOM 724 C CA . VAL A 1 90 ? 28.683 -21.515 -4.495 1.00 53.06 90 VAL A CA 1
ATOM 725 C C . VAL A 1 90 ? 30.136 -21.331 -4.943 1.00 53.06 90 VAL A C 1
ATOM 727 O O . VAL A 1 90 ? 31.026 -21.191 -4.115 1.00 53.06 90 VAL A O 1
ATOM 730 N N . TYR A 1 91 ? 30.384 -21.339 -6.254 1.00 57.12 91 TYR A N 1
ATOM 731 C CA . TYR A 1 91 ? 31.682 -20.943 -6.829 1.00 57.12 91 TYR A CA 1
ATOM 732 C C . TYR A 1 91 ? 31.596 -19.724 -7.761 1.00 57.12 91 TYR A C 1
ATOM 734 O O . TYR A 1 91 ? 32.598 -19.321 -8.342 1.00 57.12 91 TYR A O 1
ATOM 742 N N . ALA A 1 92 ? 30.429 -19.086 -7.889 1.00 52.66 92 ALA A N 1
ATOM 743 C CA . ALA A 1 92 ? 30.289 -17.854 -8.661 1.00 52.66 92 ALA A CA 1
ATOM 744 C C . ALA A 1 92 ? 30.390 -16.626 -7.742 1.00 52.66 92 ALA A C 1
ATOM 746 O O . ALA A 1 92 ? 29.533 -16.402 -6.894 1.00 52.66 92 ALA A O 1
ATOM 747 N N . THR A 1 93 ? 31.417 -15.803 -7.954 1.00 51.53 93 THR A N 1
ATOM 748 C CA . THR A 1 93 ? 31.701 -14.525 -7.270 1.00 51.53 93 THR A CA 1
ATOM 749 C C . THR A 1 93 ? 30.728 -13.390 -7.615 1.00 51.53 93 THR A C 1
ATOM 751 O O . THR A 1 93 ? 30.954 -12.243 -7.237 1.00 51.53 93 THR A O 1
ATOM 754 N N . LYS A 1 94 ? 29.625 -13.679 -8.315 1.00 51.25 94 LYS A N 1
ATOM 755 C CA . LYS A 1 94 ? 28.555 -12.704 -8.526 1.00 51.25 94 LYS A CA 1
ATOM 756 C C . LYS A 1 94 ? 27.616 -12.764 -7.336 1.00 51.25 94 LYS A C 1
ATOM 758 O O . LYS A 1 94 ? 27.114 -13.835 -6.999 1.00 51.25 94 LYS A O 1
ATOM 763 N N . THR A 1 95 ? 27.416 -11.609 -6.709 1.00 49.41 95 THR A N 1
ATOM 764 C CA . THR A 1 95 ? 26.491 -11.373 -5.602 1.00 49.41 95 THR A CA 1
ATOM 765 C C . THR A 1 95 ? 25.239 -12.219 -5.813 1.00 49.41 95 THR A C 1
ATOM 767 O O . THR A 1 95 ? 24.599 -12.069 -6.857 1.00 49.41 95 THR A O 1
ATOM 770 N N . PRO A 1 96 ? 24.896 -13.143 -4.899 1.00 50.81 96 PRO A N 1
ATOM 771 C CA . PRO A 1 96 ? 23.697 -13.936 -5.046 1.00 50.81 96 PRO A CA 1
ATOM 772 C C . PRO A 1 96 ? 22.537 -12.967 -4.863 1.00 50.81 96 PRO A C 1
ATOM 774 O O . PRO A 1 96 ? 22.107 -12.706 -3.735 1.00 50.81 96 PRO A O 1
ATOM 777 N N . SER A 1 97 ? 22.039 -12.403 -5.966 1.00 55.19 97 SER A N 1
ATOM 778 C CA . SER A 1 97 ? 20.677 -11.909 -6.015 1.00 55.19 97 SER A CA 1
ATOM 779 C C . SER A 1 97 ? 19.854 -13.103 -5.559 1.00 55.19 97 SER A C 1
ATOM 781 O O . SER A 1 97 ? 19.776 -14.140 -6.215 1.00 55.19 97 SER A O 1
ATOM 783 N N . ARG A 1 98 ? 19.426 -13.048 -4.295 1.00 57.28 98 ARG A N 1
ATOM 784 C CA . ARG A 1 98 ? 18.699 -14.128 -3.640 1.00 57.28 98 ARG A CA 1
ATOM 785 C C . ARG A 1 98 ? 17.576 -14.481 -4.601 1.00 57.28 98 ARG A C 1
ATOM 787 O O . ARG A 1 98 ? 16.729 -13.628 -4.855 1.00 57.28 98 ARG A O 1
ATOM 794 N N . LEU A 1 99 ? 17.633 -15.679 -5.181 1.00 73.00 99 LEU A N 1
ATOM 795 C CA . LEU A 1 99 ? 16.704 -16.119 -6.213 1.00 73.00 99 LEU A CA 1
ATOM 796 C C . LEU A 1 99 ? 15.355 -16.348 -5.541 1.00 73.00 99 LEU A C 1
ATOM 798 O O . LEU A 1 99 ? 14.990 -17.444 -5.128 1.00 73.00 99 LEU A O 1
ATOM 802 N N . TRP A 1 100 ? 14.647 -15.262 -5.295 1.00 77.00 100 TRP A N 1
ATOM 803 C CA . TRP A 1 100 ? 13.286 -15.314 -4.835 1.00 77.00 100 TRP A CA 1
ATOM 804 C C . TRP A 1 100 ? 12.445 -15.746 -6.020 1.00 77.00 100 TRP A C 1
ATOM 806 O O . TRP A 1 100 ? 12.419 -15.066 -7.044 1.00 77.00 100 TRP A O 1
ATOM 816 N N . ARG A 1 101 ? 11.728 -16.855 -5.870 1.00 84.50 101 ARG A N 1
ATOM 817 C CA . ARG A 1 101 ? 10.713 -17.258 -6.836 1.00 84.50 101 ARG A CA 1
ATOM 818 C C . ARG A 1 101 ? 9.335 -17.158 -6.215 1.00 84.50 101 ARG A C 1
ATOM 820 O O . ARG A 1 101 ? 9.163 -17.306 -5.003 1.00 84.50 101 ARG A O 1
ATOM 827 N N . ARG A 1 102 ? 8.344 -16.884 -7.055 1.00 85.88 102 ARG A N 1
ATOM 828 C CA . ARG A 1 102 ? 6.943 -17.007 -6.669 1.00 85.88 102 ARG A CA 1
ATOM 829 C C . ARG A 1 102 ? 6.491 -18.420 -6.972 1.00 85.88 102 ARG A C 1
ATOM 831 O O . ARG A 1 102 ? 6.672 -18.884 -8.087 1.00 85.88 102 ARG A O 1
ATOM 838 N N . VAL A 1 103 ? 5.900 -19.062 -5.982 1.00 88.88 103 VAL A N 1
ATOM 839 C CA . VAL A 1 103 ? 5.378 -20.423 -6.077 1.00 88.88 103 VAL A CA 1
ATOM 840 C C . VAL A 1 103 ? 3.941 -20.418 -5.599 1.00 88.88 103 VAL A C 1
ATOM 842 O O . VAL A 1 103 ? 3.548 -19.575 -4.793 1.00 88.88 103 VAL A O 1
ATOM 845 N N . SER A 1 104 ? 3.134 -21.312 -6.141 1.00 91.81 104 SER A N 1
ATOM 846 C CA . SER A 1 104 ? 1.749 -21.486 -5.741 1.00 91.81 104 SER A CA 1
ATOM 847 C C . SER A 1 104 ? 1.654 -22.712 -4.852 1.00 91.81 104 SER A C 1
ATOM 849 O O . SER A 1 104 ? 1.906 -23.812 -5.321 1.00 91.81 104 SER A O 1
ATOM 851 N N . PHE A 1 105 ? 1.244 -22.549 -3.602 1.00 92.12 105 PHE A N 1
ATOM 852 C CA . PHE A 1 105 ? 0.930 -23.676 -2.736 1.00 92.12 105 PHE A CA 1
ATOM 853 C C . PHE A 1 105 ? -0.560 -23.982 -2.780 1.00 92.12 105 PHE A C 1
ATOM 855 O O . PHE A 1 105 ? -1.385 -23.076 -2.656 1.00 92.12 105 PHE A O 1
ATOM 862 N N . ALA A 1 106 ? -0.913 -25.248 -2.951 1.00 92.88 106 ALA A N 1
ATOM 863 C CA . ALA A 1 106 ? -2.286 -25.728 -2.857 1.00 92.88 106 ALA A CA 1
ATOM 864 C C . ALA A 1 106 ? -2.343 -26.926 -1.909 1.00 92.88 106 ALA A C 1
ATOM 866 O O . ALA A 1 106 ? -1.369 -27.665 -1.796 1.00 92.88 106 ALA A O 1
ATOM 867 N N . LEU A 1 107 ? -3.477 -27.111 -1.237 1.00 91.81 107 LEU A N 1
ATOM 868 C CA . LEU A 1 107 ? -3.687 -28.294 -0.413 1.00 91.81 107 LEU A CA 1
ATOM 869 C C . LEU A 1 107 ? -4.040 -29.477 -1.319 1.00 91.81 107 LEU A C 1
ATOM 871 O O . LEU A 1 107 ? -5.009 -29.402 -2.082 1.00 91.81 107 LEU A O 1
ATOM 875 N N . ALA A 1 108 ? -3.256 -30.545 -1.246 1.00 91.56 108 ALA A N 1
ATOM 876 C CA . ALA A 1 108 ? -3.531 -31.793 -1.938 1.00 91.56 108 ALA A CA 1
ATOM 877 C C . ALA A 1 108 ? -4.624 -32.607 -1.216 1.00 91.56 108 ALA A C 1
ATOM 879 O O . ALA A 1 108 ? -5.082 -32.269 -0.121 1.00 91.56 108 ALA A O 1
ATOM 880 N N . ALA A 1 109 ? -5.107 -33.670 -1.867 1.00 89.62 109 ALA A N 1
ATOM 881 C CA . ALA A 1 109 ? -6.204 -34.496 -1.351 1.00 89.62 109 ALA A CA 1
ATOM 882 C C . ALA A 1 109 ? -5.829 -35.290 -0.085 1.00 89.62 109 ALA A C 1
ATOM 884 O O . ALA A 1 109 ? -6.708 -35.649 0.695 1.00 89.62 109 ALA A O 1
ATOM 885 N N . ASP A 1 110 ? -4.538 -35.544 0.113 1.00 91.44 110 ASP A N 1
ATOM 886 C CA . ASP A 1 110 ? -3.954 -36.190 1.292 1.00 91.44 110 ASP A CA 1
ATOM 887 C C . ASP A 1 110 ? -3.790 -35.237 2.490 1.00 91.44 110 ASP A C 1
ATOM 889 O O . ASP A 1 110 ? -3.521 -35.693 3.600 1.00 91.44 110 ASP A O 1
ATOM 893 N N . GLY A 1 111 ? -4.018 -33.935 2.288 1.00 88.19 111 GLY A N 1
ATOM 894 C CA . GLY A 1 111 ? -3.855 -32.902 3.306 1.00 88.19 111 GLY A CA 1
ATOM 895 C C . GLY A 1 111 ? -2.468 -32.262 3.338 1.00 88.19 111 GLY A C 1
ATOM 896 O O . GLY A 1 111 ? -2.252 -31.386 4.170 1.00 88.19 111 GLY A O 1
ATOM 897 N N . GLU A 1 112 ? -1.561 -32.639 2.435 1.00 92.00 112 GLU A N 1
ATOM 898 C CA . GLU A 1 112 ? -0.224 -32.053 2.343 1.00 92.00 112 GLU A CA 1
ATOM 899 C C . GLU A 1 112 ? -0.207 -30.811 1.438 1.00 92.00 112 GLU A C 1
ATOM 901 O O . GLU A 1 112 ? -1.047 -30.632 0.547 1.00 92.00 112 GLU A O 1
ATOM 906 N N . TRP A 1 113 ? 0.766 -29.922 1.654 1.00 91.31 113 TRP A N 1
ATOM 907 C CA . TRP A 1 113 ? 0.962 -28.756 0.793 1.00 91.31 113 TRP A CA 1
ATOM 908 C C . TRP A 1 113 ? 1.795 -29.105 -0.432 1.00 91.31 113 TRP A C 1
ATOM 910 O O . TRP A 1 113 ? 2.960 -29.485 -0.336 1.00 91.31 113 TRP A O 1
ATOM 920 N N . GLU A 1 114 ? 1.223 -28.868 -1.605 1.00 93.81 114 GLU A N 1
ATOM 921 C CA . GLU A 1 114 ? 1.900 -29.068 -2.876 1.00 93.81 114 GLU A CA 1
ATOM 922 C C . GLU A 1 114 ? 2.375 -27.727 -3.441 1.00 93.81 114 GLU A C 1
ATOM 924 O O . GLU A 1 114 ? 1.578 -26.813 -3.683 1.00 93.81 114 GLU A O 1
ATOM 929 N N . GLU A 1 115 ? 3.683 -27.613 -3.667 1.00 92.81 115 GLU A N 1
ATOM 930 C CA . GLU A 1 115 ? 4.292 -26.483 -4.366 1.00 92.81 115 GLU A CA 1
ATOM 931 C C . GLU A 1 115 ? 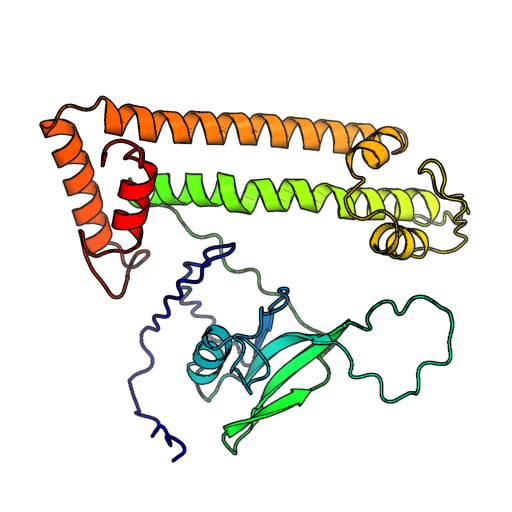4.123 -26.650 -5.881 1.00 92.81 115 GLU A C 1
ATOM 933 O O . GLU A 1 115 ? 4.505 -27.668 -6.455 1.00 92.81 115 GLU A O 1
ATOM 938 N N . ARG A 1 116 ? 3.577 -25.633 -6.547 1.00 92.38 116 ARG A N 1
ATOM 939 C CA . ARG A 1 116 ? 3.329 -25.611 -7.992 1.00 92.38 116 ARG A CA 1
ATOM 940 C C . ARG A 1 116 ? 3.881 -24.343 -8.620 1.00 92.38 116 ARG A C 1
ATOM 942 O O . ARG A 1 116 ? 3.909 -23.280 -7.993 1.00 92.38 116 ARG A O 1
ATOM 949 N N . GLU A 1 117 ? 4.255 -24.437 -9.890 1.00 90.12 117 GLU A N 1
ATOM 950 C CA . GLU A 1 117 ? 4.568 -23.249 -10.677 1.00 90.12 117 GLU A CA 1
ATOM 951 C C . GLU A 1 117 ? 3.298 -22.396 -10.844 1.00 90.12 117 GLU A C 1
ATOM 953 O O . GLU A 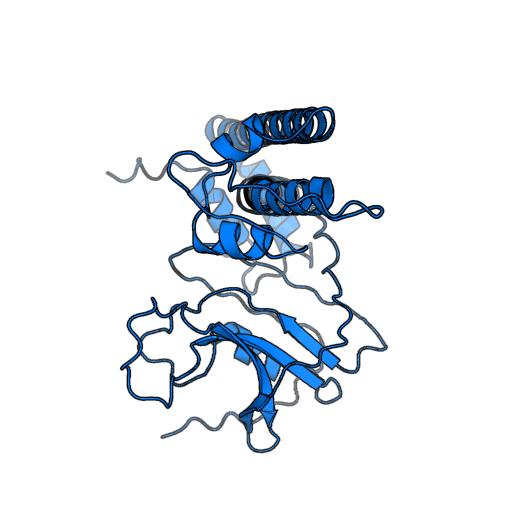1 117 ? 2.209 -22.928 -11.099 1.00 90.12 117 GLU A O 1
ATOM 958 N N . PRO A 1 118 ? 3.387 -21.073 -10.642 1.00 85.38 118 PRO A N 1
ATOM 959 C CA . PRO A 1 118 ? 2.224 -20.215 -10.730 1.00 85.38 118 PRO A CA 1
ATOM 960 C C . PRO A 1 118 ? 1.736 -20.117 -12.174 1.00 85.38 118 PRO A C 1
ATOM 962 O O . PRO A 1 118 ? 2.504 -19.849 -13.095 1.00 85.38 118 PRO A O 1
ATOM 965 N N . GLU A 1 119 ? 0.428 -20.265 -12.369 1.00 83.06 119 GLU A N 1
ATOM 966 C CA . GLU A 1 119 ? -0.189 -20.013 -13.672 1.00 83.06 119 GLU A CA 1
ATOM 967 C C . GLU A 1 119 ? 0.060 -18.560 -14.107 1.00 83.06 119 GLU A C 1
ATOM 969 O O . GLU A 1 119 ? -0.237 -17.610 -13.372 1.00 83.06 119 GLU A O 1
ATOM 974 N N . LEU A 1 120 ? 0.597 -18.397 -15.320 1.00 73.94 120 LEU A N 1
ATOM 975 C CA . LEU A 1 120 ? 0.958 -17.097 -15.892 1.00 73.94 120 LEU A CA 1
ATOM 976 C C . LEU A 1 120 ? -0.278 -16.231 -16.186 1.00 73.94 120 LEU A C 1
ATOM 978 O O . LEU A 1 120 ? -0.247 -15.013 -16.015 1.00 73.94 120 LEU A O 1
ATOM 982 N N . SER A 1 121 ? -1.391 -16.851 -16.584 1.00 69.81 121 SER A N 1
ATOM 983 C CA . SER A 1 121 ? -2.640 -16.162 -16.908 1.00 69.81 121 SER A CA 1
ATOM 984 C C . SER A 1 121 ? -3.562 -16.093 -15.692 1.00 69.81 121 SER A C 1
ATOM 986 O O . SER A 1 121 ? -4.411 -16.961 -15.484 1.00 69.81 121 SER A O 1
ATOM 988 N N . ARG A 1 122 ? -3.431 -15.038 -14.888 1.00 72.12 122 ARG A N 1
ATOM 989 C CA . ARG A 1 122 ? -4.358 -14.769 -13.781 1.00 72.12 122 ARG A CA 1
ATOM 990 C C . ARG A 1 122 ? -5.006 -13.404 -13.916 1.00 72.12 122 ARG A C 1
ATOM 992 O O . ARG A 1 122 ? -4.344 -12.412 -14.206 1.00 72.12 122 ARG A O 1
ATOM 999 N N . LYS A 1 123 ? -6.309 -13.354 -13.649 1.00 71.50 123 LYS A N 1
ATOM 1000 C CA . LYS A 1 123 ? -7.024 -12.095 -13.445 1.00 71.50 123 LYS A CA 1
ATOM 1001 C C . LYS A 1 123 ? -6.935 -11.750 -11.965 1.00 71.50 123 LYS A C 1
ATOM 1003 O O . LYS A 1 123 ? -7.463 -12.476 -11.128 1.00 71.50 123 LYS A O 1
ATOM 1008 N N . THR A 1 124 ? -6.240 -10.666 -11.645 1.00 71.06 124 THR A N 1
ATOM 1009 C CA . THR A 1 124 ? -6.222 -10.134 -10.281 1.00 71.06 124 THR A CA 1
ATOM 1010 C C . THR A 1 124 ? -7.555 -9.446 -10.024 1.00 71.06 124 THR A C 1
ATOM 1012 O O . THR A 1 124 ? -7.859 -8.437 -10.656 1.00 71.06 124 THR A O 1
ATOM 1015 N N . ILE A 1 125 ? -8.350 -9.989 -9.106 1.00 67.81 125 ILE A N 1
ATOM 1016 C CA . ILE A 1 125 ? -9.532 -9.303 -8.588 1.00 67.81 125 ILE A CA 1
ATOM 1017 C C . ILE A 1 125 ? -9.056 -8.468 -7.404 1.00 67.81 125 ILE A C 1
ATOM 1019 O O . ILE A 1 125 ? -8.587 -9.014 -6.406 1.00 67.81 125 ILE A O 1
ATOM 1023 N N . LEU A 1 126 ? -9.130 -7.146 -7.534 1.00 66.69 126 LEU A N 1
ATOM 1024 C CA . LEU A 1 126 ? -8.930 -6.265 -6.391 1.00 66.69 126 LEU A CA 1
ATOM 1025 C C . LEU A 1 126 ? -10.136 -6.420 -5.465 1.00 66.69 126 LEU A C 1
ATOM 1027 O O . LEU A 1 126 ? -11.276 -6.438 -5.932 1.00 66.69 126 LEU A O 1
ATOM 1031 N N . LEU A 1 127 ? -9.881 -6.557 -4.163 1.00 63.97 127 LEU A N 1
ATOM 1032 C CA . LEU A 1 127 ? -10.959 -6.557 -3.182 1.00 63.97 127 LEU A CA 1
ATOM 1033 C C . LEU A 1 127 ? -11.744 -5.244 -3.319 1.00 63.97 127 LEU A C 1
ATOM 1035 O O . LEU A 1 127 ? -11.120 -4.196 -3.531 1.00 63.97 127 LEU A O 1
ATOM 1039 N N . PRO A 1 128 ? -13.086 -5.284 -3.225 1.00 69.62 128 PRO A N 1
ATOM 1040 C CA . PRO A 1 128 ? -13.866 -4.059 -3.225 1.00 69.62 128 PRO A CA 1
ATOM 1041 C C . PRO A 1 128 ? -13.360 -3.146 -2.098 1.00 69.62 128 PRO A C 1
ATOM 1043 O O . PRO A 1 128 ? -12.979 -3.649 -1.034 1.00 69.62 128 PRO A O 1
ATOM 1046 N N . PRO A 1 129 ? -13.329 -1.820 -2.312 1.00 75.81 129 PRO A N 1
ATOM 1047 C CA . PRO A 1 129 ? -12.959 -0.888 -1.259 1.00 75.81 129 PRO A CA 1
ATOM 1048 C C . PRO A 1 129 ? -13.815 -1.133 -0.016 1.00 75.81 129 PRO A C 1
ATOM 1050 O O . PRO A 1 129 ? -15.038 -1.252 -0.115 1.00 75.81 129 PRO A O 1
ATOM 1053 N N . LYS A 1 130 ? -13.175 -1.215 1.155 1.00 79.62 130 LYS A N 1
ATOM 1054 C CA . LYS A 1 130 ? -13.906 -1.300 2.419 1.00 79.62 130 LYS A CA 1
ATOM 1055 C C . LYS A 1 130 ? -14.735 -0.028 2.579 1.00 79.62 130 LYS A C 1
ATOM 1057 O O . LYS A 1 130 ? -14.208 1.076 2.451 1.00 79.62 130 LYS A O 1
ATOM 1062 N N . LEU A 1 131 ? -16.025 -0.193 2.848 1.00 86.94 131 LEU A N 1
ATOM 1063 C CA . LEU A 1 131 ? -16.902 0.921 3.173 1.00 86.94 131 LEU A CA 1
ATOM 1064 C C . LEU A 1 131 ? -16.742 1.240 4.657 1.00 86.94 131 LEU A C 1
ATOM 1066 O O . LEU A 1 131 ? -16.843 0.362 5.511 1.00 86.94 131 LEU A O 1
ATOM 1070 N N . PHE A 1 132 ? -16.468 2.503 4.951 1.00 90.00 132 PHE A N 1
ATOM 1071 C CA . PHE A 1 132 ? -16.311 3.003 6.306 1.00 90.00 132 PHE A CA 1
ATOM 1072 C C . PHE A 1 132 ? -17.528 3.862 6.637 1.00 90.00 132 PHE A C 1
ATOM 1074 O O . PHE A 1 132 ? -17.687 4.945 6.081 1.00 90.00 132 PHE A O 1
ATOM 1081 N N . GLN A 1 133 ? -18.409 3.361 7.500 1.00 90.75 133 GLN A N 1
ATOM 1082 C CA . GLN A 1 133 ? -19.641 4.053 7.891 1.00 90.75 133 GLN A CA 1
ATOM 1083 C C . GLN A 1 133 ? -19.635 4.374 9.384 1.00 90.75 133 GLN A C 1
ATOM 1085 O O . GLN A 1 133 ? -18.977 3.682 10.158 1.00 90.75 133 GLN A O 1
ATOM 1090 N N . GLY A 1 134 ? -20.367 5.414 9.787 1.00 93.44 134 GLY A N 1
ATOM 1091 C CA . GLY A 1 134 ? -20.528 5.791 11.192 1.00 93.44 134 GLY A CA 1
ATOM 1092 C C . GLY A 1 134 ? -19.233 6.231 11.899 1.00 93.44 134 GLY A C 1
ATOM 1093 O O . GLY A 1 134 ? -18.185 6.390 11.259 1.00 93.44 134 GLY A O 1
ATOM 1094 N N . PRO A 1 135 ? -19.289 6.451 13.223 1.00 92.88 135 PRO A N 1
ATOM 1095 C CA . PRO A 1 135 ? -18.135 6.885 14.011 1.00 92.88 135 PRO A CA 1
ATOM 1096 C C . PRO A 1 135 ? -16.989 5.860 14.019 1.00 92.88 135 PRO A C 1
ATOM 1098 O O . PRO A 1 135 ? -15.825 6.248 13.880 1.00 92.88 135 PRO A O 1
ATOM 1101 N N . VAL A 1 136 ? -17.298 4.557 14.092 1.00 93.75 136 VAL A N 1
ATOM 1102 C CA . VAL A 1 136 ? -16.290 3.480 14.040 1.00 93.75 136 VAL A CA 1
ATOM 1103 C C . VAL A 1 136 ? -15.587 3.488 12.685 1.00 93.75 136 VAL A C 1
ATOM 1105 O O . VAL A 1 136 ? -14.355 3.459 12.602 1.00 93.75 136 VAL A O 1
ATOM 1108 N N . GLY A 1 137 ? -16.371 3.573 11.606 1.00 94.00 137 GLY A N 1
ATOM 1109 C CA . GLY A 1 137 ? -15.843 3.616 10.253 1.00 94.00 137 GLY A CA 1
ATOM 1110 C C . GLY A 1 137 ? -14.991 4.846 10.016 1.00 94.00 137 GLY A C 1
ATOM 1111 O O . GLY A 1 137 ? -13.907 4.705 9.465 1.00 94.00 137 GLY A O 1
ATOM 1112 N N . ARG A 1 138 ? -15.402 6.026 10.491 1.00 95.31 138 ARG A N 1
ATOM 1113 C CA . ARG A 1 138 ? -14.615 7.253 10.332 1.00 95.31 138 ARG A CA 1
ATOM 1114 C C . ARG A 1 138 ? -13.210 7.122 10.924 1.00 95.31 138 ARG A C 1
ATOM 1116 O O . ARG A 1 138 ? -12.237 7.464 10.254 1.00 95.31 138 ARG A O 1
ATOM 1123 N N . PHE A 1 139 ? -13.085 6.587 12.138 1.00 94.88 139 PHE A N 1
ATOM 1124 C CA . PHE A 1 139 ? -11.776 6.342 12.753 1.00 94.88 139 PHE A CA 1
ATOM 1125 C C . PHE A 1 139 ? -10.953 5.313 11.968 1.00 94.88 139 PHE A C 1
ATOM 1127 O O . PHE A 1 139 ? -9.777 5.531 11.673 1.00 94.88 139 PHE A O 1
ATOM 1134 N N . GLN A 1 140 ? -11.579 4.203 11.581 1.00 93.75 140 GLN A N 1
ATOM 1135 C CA . GLN A 1 140 ? -10.920 3.137 10.826 1.00 93.75 140 GLN A CA 1
ATOM 1136 C C . GLN A 1 140 ? -10.492 3.586 9.423 1.00 93.75 140 GLN A C 1
ATOM 1138 O O . GLN A 1 140 ? -9.442 3.165 8.942 1.00 93.75 140 GLN A O 1
ATOM 1143 N N . GLN A 1 141 ? -11.254 4.480 8.792 1.00 94.81 141 GLN A N 1
ATOM 1144 C CA . GLN A 1 141 ? -10.894 5.121 7.534 1.00 94.81 141 GLN A CA 1
ATOM 1145 C C . GLN A 1 141 ? -9.624 5.949 7.704 1.00 94.81 141 GLN A C 1
ATOM 1147 O O . GLN A 1 141 ? -8.697 5.789 6.918 1.00 94.81 141 GLN A O 1
ATOM 1152 N N . LEU A 1 142 ? -9.556 6.794 8.738 1.00 95.25 142 LEU A N 1
ATOM 1153 C CA . LEU A 1 142 ? -8.377 7.621 9.001 1.00 95.25 142 LEU A CA 1
ATOM 1154 C C . LEU A 1 142 ? -7.135 6.761 9.244 1.00 95.25 142 LEU A C 1
ATOM 1156 O O . LEU A 1 142 ? -6.083 7.036 8.673 1.00 95.25 142 LEU A O 1
ATOM 1160 N N . LEU A 1 143 ? -7.254 5.682 10.023 1.00 92.00 143 LEU A N 1
ATOM 1161 C CA . LEU A 1 143 ? -6.156 4.731 10.214 1.00 92.00 143 LEU A CA 1
ATOM 1162 C C . LEU A 1 143 ? -5.745 4.044 8.908 1.00 92.00 143 LEU A C 1
ATOM 1164 O O . LEU A 1 143 ? -4.553 3.929 8.620 1.00 92.00 143 LEU A O 1
ATOM 1168 N N . HIS A 1 144 ? -6.712 3.597 8.107 1.00 90.25 144 HIS A N 1
ATOM 1169 C CA . HIS A 1 144 ? -6.443 2.967 6.819 1.00 90.25 144 HIS A CA 1
ATOM 1170 C C . HIS A 1 144 ? -5.738 3.932 5.855 1.00 90.25 144 HIS A C 1
ATOM 1172 O O . HIS A 1 144 ? -4.727 3.580 5.244 1.00 90.25 144 HIS A O 1
ATOM 1178 N N . GLU A 1 145 ? -6.231 5.164 5.742 1.00 92.69 145 GLU A N 1
ATOM 1179 C CA . GLU A 1 145 ? -5.642 6.201 4.899 1.00 92.69 145 GLU A CA 1
ATOM 1180 C C . GLU A 1 145 ? -4.221 6.539 5.361 1.00 92.69 145 GLU A C 1
ATOM 1182 O O . GLU A 1 145 ? -3.288 6.462 4.558 1.00 92.69 145 GLU A O 1
ATOM 1187 N N . ARG A 1 146 ? -4.046 6.825 6.656 1.00 90.12 146 ARG A N 1
ATOM 1188 C CA . ARG A 1 146 ? -2.776 7.231 7.271 1.00 90.12 146 ARG A CA 1
ATOM 1189 C C . ARG A 1 146 ? -1.709 6.143 7.213 1.00 90.12 146 ARG A C 1
ATOM 1191 O O . ARG A 1 146 ? -0.590 6.404 6.787 1.00 90.12 146 ARG A O 1
ATOM 1198 N N . CYS A 1 147 ? -2.035 4.933 7.661 1.00 85.00 147 CYS A N 1
ATOM 1199 C CA . CYS A 1 147 ? -1.039 3.886 7.896 1.00 85.00 147 CYS A CA 1
ATOM 1200 C C . CYS A 1 147 ? -0.831 2.953 6.702 1.00 85.00 147 CYS A C 1
ATOM 1202 O O . CYS A 1 147 ? 0.166 2.236 6.666 1.00 85.00 147 CYS A O 1
ATOM 1204 N N . GLN A 1 148 ? -1.777 2.895 5.760 1.00 83.88 148 GLN A N 1
ATOM 1205 C CA . GLN A 1 148 ? -1.715 1.942 4.650 1.00 83.88 148 GLN A CA 1
ATOM 1206 C C . GLN A 1 148 ? -1.748 2.661 3.311 1.00 83.88 148 GLN A C 1
ATOM 1208 O O . GLN A 1 148 ? -0.803 2.558 2.531 1.00 83.88 148 GLN A O 1
ATOM 1213 N N . GLN A 1 149 ? -2.821 3.397 3.022 1.00 86.81 149 GLN A N 1
ATOM 1214 C CA . GLN A 1 149 ? -3.047 3.909 1.675 1.00 86.81 149 GLN A CA 1
ATOM 1215 C C . GLN A 1 149 ? -2.013 4.969 1.278 1.00 86.81 149 GLN A C 1
ATOM 1217 O O . GLN A 1 149 ? -1.441 4.887 0.189 1.00 86.81 149 GLN A O 1
ATOM 1222 N N . LEU A 1 150 ? -1.757 5.950 2.147 1.00 88.94 150 LEU A N 1
ATOM 1223 C CA . LEU A 1 150 ? -0.780 7.009 1.898 1.00 88.94 150 LEU A CA 1
ATOM 1224 C C . LEU A 1 150 ? 0.637 6.448 1.804 1.00 88.94 150 LEU A C 1
ATOM 1226 O O . LEU A 1 150 ? 1.345 6.752 0.844 1.00 88.94 150 LEU A O 1
ATOM 1230 N N . THR A 1 151 ? 1.015 5.553 2.720 1.00 84.50 151 THR A N 1
ATOM 1231 C CA . THR A 1 151 ? 2.311 4.868 2.685 1.00 84.50 151 THR A CA 1
ATOM 1232 C C . THR A 1 151 ? 2.496 4.108 1.376 1.00 84.50 151 THR A C 1
ATOM 1234 O O . THR A 1 151 ? 3.491 4.326 0.691 1.00 84.50 151 THR A O 1
ATOM 1237 N N . LEU A 1 152 ? 1.521 3.284 0.974 1.00 85.19 152 LEU A N 1
ATOM 1238 C CA . LEU A 1 152 ? 1.571 2.517 -0.275 1.00 85.19 152 LEU A CA 1
ATOM 1239 C C . LEU A 1 152 ? 1.646 3.420 -1.509 1.00 85.19 152 LEU A C 1
ATOM 1241 O O . LEU A 1 152 ? 2.414 3.143 -2.428 1.00 85.19 152 LEU A O 1
ATOM 1245 N N . ARG A 1 153 ? 0.884 4.519 -1.538 1.00 88.50 153 ARG A N 1
ATOM 1246 C CA . ARG A 1 153 ? 0.937 5.490 -2.641 1.00 88.50 153 ARG A CA 1
ATOM 1247 C C . ARG A 1 153 ? 2.288 6.190 -2.717 1.00 88.50 153 ARG A C 1
ATOM 1249 O O . ARG A 1 153 ? 2.786 6.383 -3.821 1.00 88.50 153 ARG A O 1
ATOM 1256 N N . ARG A 1 154 ? 2.878 6.538 -1.572 1.00 86.94 154 ARG A N 1
ATOM 1257 C CA . ARG A 1 154 ? 4.184 7.197 -1.482 1.00 86.94 154 ARG A CA 1
ATOM 1258 C C . ARG A 1 154 ? 5.309 6.270 -1.930 1.00 86.94 154 ARG A C 1
ATOM 1260 O O . ARG A 1 154 ? 6.061 6.633 -2.828 1.00 86.94 154 ARG A O 1
ATOM 1267 N N . VAL A 1 155 ? 5.390 5.057 -1.378 1.00 83.44 155 VAL A N 1
ATOM 1268 C CA . VAL A 1 155 ? 6.409 4.073 -1.799 1.00 83.44 155 VAL A CA 1
ATOM 1269 C C . VAL A 1 155 ? 6.190 3.620 -3.243 1.00 83.44 155 VAL A C 1
ATOM 1271 O O . VAL A 1 155 ? 7.150 3.363 -3.960 1.00 83.44 155 VAL A O 1
ATOM 1274 N N . GLY A 1 156 ? 4.933 3.593 -3.695 1.00 88.00 156 GLY A N 1
ATOM 1275 C CA . GLY A 1 156 ? 4.550 3.282 -5.067 1.00 88.00 156 GLY A CA 1
ATOM 1276 C C . GLY A 1 156 ? 4.938 4.349 -6.092 1.00 88.00 156 GLY A C 1
ATOM 1277 O O . GLY A 1 156 ? 4.936 4.044 -7.279 1.00 88.00 156 GLY A O 1
ATOM 1278 N N . LEU A 1 157 ? 5.321 5.567 -5.684 1.00 89.69 157 LEU A N 1
ATOM 1279 C CA . LEU A 1 157 ? 5.864 6.550 -6.627 1.00 89.69 157 LEU A CA 1
ATOM 1280 C C . LEU A 1 157 ? 7.207 6.104 -7.200 1.00 89.69 157 LEU A C 1
ATOM 1282 O O . LEU A 1 157 ? 7.427 6.263 -8.393 1.00 89.69 157 LEU A O 1
ATOM 1286 N N . TRP A 1 158 ? 8.085 5.523 -6.379 1.00 91.06 158 TRP A N 1
ATOM 1287 C CA . TRP A 1 158 ? 9.413 5.095 -6.819 1.00 91.06 158 TRP A CA 1
ATOM 1288 C C . TRP A 1 158 ? 9.386 4.140 -8.027 1.00 91.06 158 TRP A C 1
ATOM 1290 O O . TRP A 1 158 ? 9.982 4.491 -9.045 1.00 91.06 158 TRP A O 1
ATOM 1300 N N . PRO A 1 159 ? 8.666 2.998 -8.000 1.00 90.19 159 PRO A N 1
ATOM 1301 C CA . PRO A 1 159 ? 8.637 2.099 -9.152 1.00 90.19 159 PRO A CA 1
ATOM 1302 C C . PRO A 1 159 ? 7.972 2.739 -10.379 1.00 90.19 159 PRO A C 1
ATOM 1304 O O . PRO A 1 159 ? 8.384 2.460 -11.499 1.00 90.19 159 PRO A O 1
ATOM 1307 N N . LEU A 1 160 ? 6.998 3.638 -10.185 1.00 91.75 160 LEU A N 1
ATOM 1308 C CA . LEU A 1 160 ? 6.382 4.379 -11.289 1.00 91.75 160 LEU A CA 1
ATOM 1309 C C . LEU A 1 160 ? 7.364 5.359 -11.944 1.00 91.75 160 LEU A C 1
ATOM 1311 O O . LEU A 1 160 ? 7.341 5.509 -13.159 1.00 91.75 160 LEU A O 1
ATOM 1315 N N . MET A 1 161 ? 8.223 6.020 -11.163 1.00 94.50 161 MET A N 1
ATOM 1316 C CA . MET A 1 161 ? 9.269 6.901 -11.694 1.00 94.50 161 MET A CA 1
ATOM 1317 C C . MET A 1 161 ? 10.339 6.107 -12.448 1.00 94.50 161 MET A C 1
ATOM 1319 O O . MET A 1 161 ? 10.769 6.527 -13.519 1.00 94.50 161 MET A O 1
ATOM 1323 N N . VAL A 1 162 ? 10.737 4.946 -11.915 1.00 94.12 162 VAL A N 1
ATOM 1324 C CA . VAL A 1 162 ? 11.676 4.030 -12.580 1.00 94.12 162 VAL A CA 1
ATOM 1325 C C . VAL A 1 162 ? 11.126 3.594 -13.936 1.00 94.12 162 VAL A C 1
ATOM 1327 O O . VAL A 1 162 ? 11.814 3.758 -14.942 1.00 94.12 162 VAL A O 1
ATOM 1330 N N . GLU A 1 163 ? 9.879 3.113 -13.972 1.00 94.56 163 GLU A N 1
ATOM 1331 C CA . GLU A 1 163 ? 9.209 2.713 -15.213 1.00 94.56 163 GLU A CA 1
ATOM 1332 C C . GLU A 1 163 ? 9.069 3.898 -16.177 1.00 94.56 163 GLU A C 1
ATOM 1334 O O . GLU A 1 163 ? 9.346 3.763 -17.365 1.00 94.56 163 GLU A O 1
ATOM 1339 N N . ALA A 1 164 ? 8.669 5.073 -15.685 1.00 95.44 164 ALA A N 1
ATOM 1340 C CA . ALA A 1 164 ? 8.502 6.251 -16.528 1.00 95.44 164 ALA A CA 1
ATOM 1341 C C . ALA A 1 164 ? 9.810 6.663 -17.215 1.00 95.44 164 ALA A C 1
ATOM 1343 O O . ALA A 1 164 ? 9.778 7.043 -18.384 1.00 95.44 164 ALA A O 1
ATOM 1344 N N . LEU A 1 165 ? 10.950 6.557 -16.524 1.00 96.31 165 LEU A N 1
ATOM 1345 C CA . LEU A 1 165 ? 12.255 6.830 -17.121 1.00 96.31 165 LEU A CA 1
ATOM 1346 C C . LEU A 1 165 ? 12.657 5.757 -18.146 1.00 96.31 165 LEU A C 1
ATOM 1348 O O . LEU A 1 165 ? 13.128 6.100 -19.225 1.00 96.31 165 LEU A O 1
ATOM 1352 N N . ASP A 1 166 ? 12.416 4.477 -17.850 1.00 96.25 166 ASP A N 1
ATOM 1353 C CA . ASP A 1 166 ? 12.655 3.370 -18.791 1.00 96.25 166 ASP A CA 1
ATOM 1354 C C . ASP A 1 166 ? 11.900 3.597 -20.112 1.00 96.25 166 ASP A C 1
ATOM 1356 O O . ASP A 1 166 ? 12.477 3.615 -21.200 1.00 96.25 166 ASP A O 1
ATOM 1360 N N . ARG A 1 167 ? 10.600 3.889 -19.997 1.00 95.44 167 ARG A N 1
ATOM 1361 C CA . ARG A 1 167 ? 9.698 4.133 -21.128 1.00 95.44 167 ARG A CA 1
ATOM 1362 C C . ARG A 1 167 ? 10.009 5.448 -21.836 1.00 95.44 167 ARG A C 1
ATOM 1364 O O . ARG A 1 167 ? 9.819 5.560 -23.045 1.00 95.44 167 ARG A O 1
ATOM 1371 N N . TYR A 1 168 ? 10.522 6.451 -21.129 1.00 96.00 168 TYR A N 1
ATOM 1372 C CA . TYR A 1 168 ? 10.986 7.672 -21.780 1.00 96.00 168 TYR A CA 1
ATOM 1373 C C . TYR A 1 168 ? 12.056 7.361 -22.838 1.00 96.00 168 TYR A C 1
ATOM 1375 O O . TYR A 1 168 ? 11.943 7.863 -23.951 1.00 96.00 168 TYR A O 1
ATOM 1383 N N . HIS A 1 169 ? 13.004 6.466 -22.548 1.00 96.50 169 HIS A N 1
ATOM 1384 C CA . HIS A 1 169 ? 14.088 6.106 -23.470 1.00 96.50 169 HIS A CA 1
ATOM 1385 C C . HIS A 1 169 ? 13.736 5.006 -24.488 1.00 96.50 169 HIS A C 1
ATOM 1387 O O . HIS A 1 169 ? 14.269 5.015 -25.602 1.00 96.50 169 HIS A O 1
ATOM 1393 N N . PHE A 1 170 ? 12.846 4.070 -24.133 1.00 96.38 170 PHE A N 1
ATOM 1394 C CA . PHE A 1 170 ? 12.617 2.851 -24.926 1.00 96.38 170 PHE A CA 1
ATOM 1395 C C . PHE A 1 170 ? 11.175 2.621 -25.437 1.00 96.38 170 PHE A C 1
ATOM 1397 O O . PHE A 1 170 ? 10.950 1.658 -26.169 1.00 96.38 170 PHE A O 1
ATOM 1404 N N . ASP A 1 171 ? 10.187 3.463 -25.099 1.00 92.88 171 ASP A N 1
ATOM 1405 C CA . ASP A 1 171 ? 8.826 3.359 -25.668 1.00 92.88 171 ASP A CA 1
ATOM 1406 C C . ASP A 1 171 ? 8.640 4.227 -26.927 1.00 92.88 171 ASP A C 1
ATOM 1408 O O . ASP A 1 171 ? 9.450 5.087 -27.269 1.00 92.88 171 ASP A O 1
ATOM 1412 N N . GLN A 1 172 ? 7.501 4.038 -27.609 1.00 91.81 172 GLN A N 1
ATOM 1413 C CA . GLN A 1 172 ? 7.071 4.843 -28.765 1.00 91.81 172 GLN A CA 1
ATOM 1414 C C . GLN A 1 172 ? 8.067 4.812 -29.936 1.00 91.81 172 GLN A C 1
ATOM 1416 O O . GLN A 1 172 ? 8.221 5.789 -30.663 1.00 91.81 172 GLN A O 1
ATOM 1421 N N . GLY A 1 173 ? 8.747 3.677 -30.118 1.00 88.81 173 GLY A N 1
ATOM 1422 C CA . GLY A 1 173 ? 9.735 3.484 -31.179 1.00 88.81 173 GLY A CA 1
ATOM 1423 C C . GLY A 1 173 ? 11.108 4.091 -30.879 1.00 88.81 173 GLY A C 1
ATOM 1424 O O . GLY A 1 173 ? 12.027 3.886 -31.672 1.00 88.81 173 GLY A O 1
ATOM 1425 N N . ARG A 1 174 ? 11.276 4.784 -29.743 1.00 92.56 174 ARG A N 1
ATOM 1426 C CA . ARG A 1 174 ? 12.599 5.187 -29.257 1.00 92.56 174 ARG A CA 1
ATOM 1427 C C . ARG A 1 174 ? 13.371 3.953 -28.804 1.00 92.56 174 ARG A C 1
ATOM 1429 O O . ARG A 1 174 ? 12.801 2.998 -28.290 1.00 92.56 174 ARG A O 1
ATOM 1436 N N . ASN A 1 175 ? 14.674 3.972 -29.036 1.00 94.94 175 ASN A N 1
ATOM 1437 C CA . ASN A 1 175 ? 15.618 2.980 -28.536 1.00 94.94 175 ASN A CA 1
ATOM 1438 C C . ASN A 1 175 ? 16.902 3.715 -28.179 1.00 94.94 175 ASN A C 1
ATOM 1440 O O . ASN A 1 175 ? 17.939 3.484 -28.790 1.00 94.94 175 ASN A O 1
ATOM 1444 N N . GLU A 1 176 ? 16.792 4.679 -27.270 1.00 97.38 176 GLU A N 1
ATOM 1445 C CA . GLU A 1 176 ? 17.874 5.593 -26.920 1.00 97.38 176 GLU A CA 1
ATOM 1446 C C . GLU A 1 176 ? 18.645 5.024 -25.727 1.00 97.38 176 GLU A C 1
ATOM 1448 O O . GLU A 1 176 ? 18.145 5.075 -24.602 1.00 97.38 176 GLU A O 1
ATOM 1453 N N . PRO A 1 177 ? 19.848 4.456 -25.928 1.00 97.56 177 PRO A N 1
ATOM 1454 C CA . PRO A 1 177 ? 20.629 3.952 -24.815 1.00 97.56 177 PRO A CA 1
ATOM 1455 C C . PRO A 1 177 ? 21.029 5.092 -23.882 1.00 97.56 177 PRO A C 1
ATOM 1457 O O . PRO A 1 177 ? 21.332 6.197 -24.338 1.00 97.56 177 PRO A O 1
ATOM 1460 N N . PHE A 1 178 ? 21.094 4.819 -22.583 1.00 98.12 178 PHE A N 1
ATOM 1461 C CA . PHE A 1 178 ? 21.462 5.830 -21.597 1.00 98.12 178 PHE A CA 1
ATOM 1462 C C . PHE A 1 178 ? 22.246 5.233 -20.427 1.00 98.12 178 PHE A C 1
ATOM 1464 O O . PHE A 1 178 ? 22.163 4.035 -20.138 1.00 98.12 178 PHE A O 1
ATOM 1471 N N . SER A 1 179 ? 23.029 6.086 -19.767 1.00 97.81 179 SER A N 1
ATOM 1472 C CA . SER A 1 179 ? 23.744 5.753 -18.532 1.00 97.81 179 SER A CA 1
ATOM 1473 C C . SER A 1 179 ? 22.849 5.950 -17.313 1.00 97.81 179 SER A C 1
ATOM 1475 O O . SER A 1 179 ? 21.925 6.761 -17.338 1.00 97.81 179 SER A O 1
ATOM 1477 N N . CYS A 1 180 ? 23.154 5.252 -16.222 1.00 97.25 180 CYS A N 1
ATOM 1478 C CA . CYS A 1 180 ? 22.481 5.427 -14.950 1.00 97.25 180 CYS A CA 1
ATOM 1479 C C . CYS A 1 180 ? 22.541 6.907 -14.544 1.00 97.25 180 CYS A C 1
ATOM 1481 O O . CYS A 1 180 ? 23.625 7.485 -14.461 1.00 97.25 180 CYS A O 1
ATOM 1483 N N . PRO A 1 181 ? 21.389 7.539 -14.293 1.00 95.00 181 PRO A N 1
ATOM 1484 C CA . PRO A 1 181 ? 21.331 8.961 -13.977 1.00 95.00 181 PRO A CA 1
ATOM 1485 C C . PRO A 1 181 ? 21.656 9.258 -12.503 1.00 95.00 181 PRO A C 1
ATOM 1487 O O . PRO A 1 181 ? 21.654 10.419 -12.094 1.00 95.00 181 PRO A O 1
ATOM 1490 N N . LEU A 1 182 ? 21.884 8.229 -11.680 1.00 93.56 182 LEU A N 1
ATOM 1491 C CA . LEU A 1 182 ? 22.189 8.391 -10.264 1.00 93.56 182 LEU A CA 1
ATOM 1492 C C . LEU A 1 182 ? 23.703 8.552 -10.050 1.00 93.56 182 LEU A C 1
ATOM 1494 O O . LEU A 1 182 ? 24.485 7.818 -10.657 1.00 93.56 182 LEU A O 1
ATOM 1498 N N . PRO A 1 183 ? 24.135 9.488 -9.180 1.00 90.44 183 PRO A N 1
ATOM 1499 C CA . PRO A 1 183 ? 25.552 9.723 -8.929 1.00 90.44 183 PRO A CA 1
ATOM 1500 C C . PRO A 1 183 ? 26.277 8.457 -8.472 1.00 90.44 183 PRO A C 1
ATOM 1502 O O . PRO A 1 183 ? 25.723 7.653 -7.724 1.00 90.44 183 PRO A O 1
ATOM 1505 N N . ALA A 1 184 ? 27.541 8.326 -8.878 1.00 90.06 184 ALA A N 1
ATOM 1506 C CA . ALA A 1 184 ? 28.407 7.195 -8.537 1.00 90.06 184 ALA A CA 1
ATOM 1507 C C . ALA A 1 184 ? 27.921 5.819 -9.040 1.00 90.06 184 ALA A C 1
ATOM 1509 O O . ALA A 1 184 ? 28.393 4.793 -8.554 1.00 90.06 184 ALA A O 1
ATOM 1510 N N . CYS A 1 185 ? 27.022 5.787 -10.029 1.00 95.06 185 CYS A N 1
ATOM 1511 C CA . CYS A 1 185 ? 26.663 4.574 -10.751 1.00 95.06 185 CYS A CA 1
ATOM 1512 C C . CYS A 1 185 ? 27.079 4.675 -12.222 1.00 95.06 185 CYS A C 1
ATOM 1514 O O . CYS A 1 185 ? 26.776 5.652 -12.901 1.00 95.06 185 CYS A O 1
ATOM 1516 N N . ASP A 1 186 ? 27.756 3.645 -12.713 1.00 96.94 186 ASP A N 1
ATOM 1517 C CA . ASP A 1 186 ? 28.276 3.519 -14.077 1.00 96.94 186 ASP A CA 1
ATOM 1518 C C . ASP A 1 186 ? 27.430 2.582 -14.957 1.00 96.94 186 ASP A C 1
ATOM 1520 O O . ASP A 1 186 ? 27.840 2.209 -16.057 1.00 96.94 186 ASP A O 1
ATOM 1524 N N . GLY A 1 187 ? 26.233 2.201 -14.493 1.00 96.88 187 GLY A N 1
ATOM 1525 C CA . GLY A 1 187 ? 25.315 1.357 -15.254 1.00 96.88 187 GLY A CA 1
ATOM 1526 C C . GLY A 1 187 ? 24.989 1.962 -16.622 1.00 96.88 187 GLY A C 1
ATOM 1527 O O . GLY A 1 187 ? 24.803 3.168 -16.741 1.00 96.88 187 GLY A O 1
ATOM 1528 N N . TYR A 1 188 ? 24.897 1.132 -17.660 1.00 98.06 188 TYR A N 1
ATOM 1529 C CA . TYR A 1 188 ? 24.553 1.559 -19.018 1.00 98.06 188 TYR A CA 1
ATOM 1530 C C . TYR A 1 188 ? 23.539 0.597 -19.634 1.00 98.06 188 TYR A C 1
ATOM 1532 O O . TYR A 1 188 ? 23.698 -0.625 -19.550 1.00 98.06 188 TYR A O 1
ATOM 1540 N N . PHE A 1 189 ? 22.491 1.140 -20.252 1.00 97.62 189 PHE A N 1
ATOM 1541 C CA . PHE A 1 189 ? 21.321 0.374 -20.676 1.00 97.62 189 PHE A CA 1
ATOM 1542 C C . PHE A 1 189 ? 21.055 0.575 -22.162 1.00 97.62 189 PHE A C 1
ATOM 1544 O O . PHE A 1 189 ? 20.930 1.699 -22.632 1.00 97.62 189 PHE A O 1
ATOM 1551 N N . THR A 1 190 ? 20.924 -0.528 -22.898 1.00 97.44 190 THR A N 1
ATOM 1552 C CA . THR A 1 190 ? 20.672 -0.535 -24.352 1.00 97.44 190 THR A CA 1
ATOM 1553 C C . THR A 1 190 ? 19.322 -1.148 -24.727 1.00 97.44 190 THR A C 1
ATOM 1555 O O . THR A 1 190 ? 19.022 -1.289 -25.910 1.00 97.44 190 THR A O 1
ATOM 1558 N N . LYS A 1 191 ? 18.521 -1.571 -23.739 1.00 96.50 191 LYS A N 1
ATOM 1559 C CA . LYS A 1 191 ? 17.258 -2.294 -23.941 1.00 96.50 191 LYS A CA 1
ATOM 1560 C C . LYS A 1 191 ? 16.215 -1.886 -22.902 1.00 96.50 191 LYS A C 1
ATOM 1562 O O . LYS A 1 191 ? 16.562 -1.700 -21.734 1.00 96.50 191 LYS A O 1
ATOM 1567 N N . ALA A 1 192 ? 14.948 -1.874 -23.321 1.00 94.69 192 ALA A N 1
ATOM 1568 C CA . ALA A 1 192 ? 13.792 -1.710 -22.441 1.00 94.69 192 ALA A CA 1
ATOM 1569 C C . ALA A 1 192 ? 13.832 -2.691 -21.257 1.00 94.69 192 ALA A C 1
ATOM 1571 O O . ALA A 1 192 ? 14.200 -3.861 -21.407 1.00 94.69 192 ALA A O 1
ATOM 1572 N N . GLY A 1 193 ? 13.459 -2.211 -20.076 1.00 91.19 193 GLY A N 1
ATOM 1573 C CA . GLY A 1 193 ? 13.418 -2.959 -18.824 1.00 91.19 193 GLY A CA 1
ATOM 1574 C C . GLY A 1 193 ? 14.774 -3.177 -18.146 1.00 91.19 193 GLY A C 1
ATOM 1575 O O . GLY A 1 193 ? 14.797 -3.489 -16.954 1.00 91.19 193 GLY A O 1
ATOM 1576 N N . ALA A 1 194 ? 15.904 -3.002 -18.846 1.00 93.88 194 ALA A N 1
ATOM 1577 C CA . ALA A 1 194 ? 17.230 -3.206 -18.256 1.00 93.88 194 ALA A CA 1
ATOM 1578 C C . ALA A 1 194 ? 17.514 -2.199 -17.128 1.00 93.88 194 ALA A C 1
ATOM 1580 O O . ALA A 1 194 ? 18.021 -2.583 -16.073 1.00 93.88 194 ALA A O 1
ATOM 1581 N N . TRP A 1 195 ? 17.118 -0.936 -17.320 1.00 95.25 195 TRP A N 1
ATOM 1582 C CA . TRP A 1 195 ? 17.182 0.088 -16.277 1.00 95.25 195 TRP A CA 1
ATOM 1583 C C . TRP A 1 195 ? 16.282 -0.271 -15.094 1.00 95.25 195 TRP A C 1
ATOM 1585 O O . TRP A 1 195 ? 16.722 -0.220 -13.948 1.00 95.25 195 TRP A O 1
ATOM 1595 N N . SER A 1 196 ? 15.045 -0.695 -15.359 1.00 92.19 196 SER A N 1
ATOM 1596 C CA . SER A 1 196 ? 14.085 -1.034 -14.303 1.00 92.19 196 SER A CA 1
ATOM 1597 C C . SER A 1 196 ? 14.588 -2.133 -13.359 1.00 92.19 196 SER A C 1
ATOM 1599 O O . SER A 1 196 ? 14.453 -2.016 -12.138 1.00 92.19 196 SER A O 1
ATOM 1601 N N . VAL A 1 197 ? 15.209 -3.183 -13.911 1.00 89.62 197 VAL A N 1
ATOM 1602 C CA . VAL A 1 197 ? 15.844 -4.252 -13.120 1.00 89.62 197 VAL A CA 1
ATOM 1603 C C . VAL A 1 197 ? 17.015 -3.698 -12.313 1.00 89.62 197 VAL A C 1
ATOM 1605 O O . VAL A 1 197 ? 17.070 -3.884 -11.098 1.00 89.62 197 VAL A O 1
ATOM 1608 N N . HIS A 1 198 ? 17.912 -2.959 -12.965 1.00 91.81 198 HIS A N 1
ATOM 1609 C CA . HIS A 1 198 ? 19.083 -2.386 -12.314 1.00 91.81 198 HIS A CA 1
ATOM 1610 C C . HIS A 1 198 ? 18.717 -1.442 -11.158 1.00 91.81 198 HIS A C 1
ATOM 1612 O O . HIS A 1 198 ? 19.298 -1.541 -10.076 1.00 91.81 198 HIS A O 1
ATOM 1618 N N . ALA A 1 199 ? 17.733 -0.561 -11.352 1.00 90.94 199 ALA A N 1
ATOM 1619 C CA . ALA A 1 199 ? 17.259 0.365 -10.332 1.00 90.94 199 ALA A CA 1
ATOM 1620 C C . ALA A 1 199 ? 16.678 -0.371 -9.114 1.00 90.94 199 ALA A C 1
ATOM 1622 O O . ALA A 1 199 ? 16.932 0.027 -7.977 1.00 90.94 199 ALA A O 1
ATOM 1623 N N . ALA A 1 200 ? 15.942 -1.467 -9.329 1.00 85.38 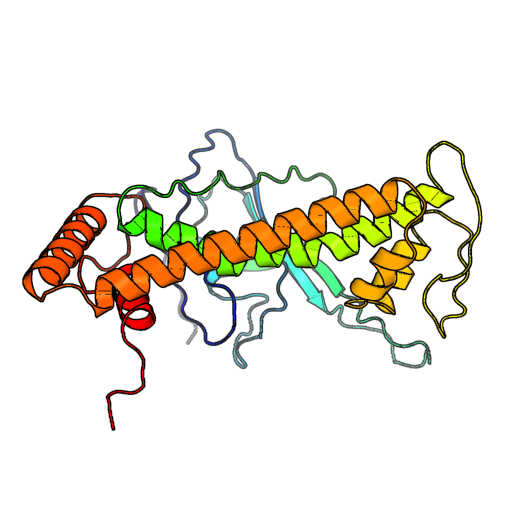200 ALA A N 1
ATOM 1624 C CA . ALA A 1 200 ? 15.405 -2.295 -8.247 1.00 85.38 200 ALA A CA 1
ATOM 1625 C C . ALA A 1 200 ? 16.490 -2.991 -7.421 1.00 85.38 200 ALA A C 1
ATOM 1627 O O . ALA A 1 200 ? 16.325 -3.142 -6.210 1.00 85.38 200 ALA A O 1
ATOM 1628 N N . GLU A 1 201 ? 17.591 -3.388 -8.053 1.00 85.69 201 GLU A N 1
ATOM 1629 C CA . GLU A 1 201 ? 18.691 -4.084 -7.386 1.00 85.69 201 GLU A CA 1
ATOM 1630 C C . GLU A 1 201 ? 19.653 -3.132 -6.666 1.00 85.69 201 GLU A C 1
ATOM 1632 O O . GLU A 1 201 ? 20.099 -3.443 -5.563 1.00 85.69 201 GLU A O 1
ATOM 1637 N N . ASN A 1 202 ? 19.951 -1.975 -7.263 1.00 88.56 202 ASN A N 1
ATOM 1638 C CA . ASN A 1 202 ? 21.052 -1.111 -6.821 1.00 88.56 202 ASN A CA 1
ATOM 1639 C C . ASN A 1 202 ? 20.587 0.209 -6.184 1.00 88.56 202 ASN A C 1
ATOM 1641 O O . ASN A 1 202 ? 21.337 0.822 -5.429 1.00 88.56 202 ASN A O 1
ATOM 1645 N N . HIS A 1 203 ? 19.349 0.642 -6.449 1.00 89.31 203 HIS A N 1
ATOM 1646 C CA . HIS A 1 203 ? 18.869 1.990 -6.111 1.00 89.31 203 HIS A CA 1
ATOM 1647 C C . HIS A 1 203 ? 17.515 2.010 -5.390 1.00 89.31 203 HIS A C 1
ATOM 1649 O O . HIS A 1 203 ? 16.847 3.049 -5.312 1.00 89.31 203 HIS A O 1
ATOM 1655 N N . CYS A 1 204 ? 17.093 0.871 -4.835 1.00 81.88 204 CYS A N 1
ATOM 1656 C CA . CYS A 1 204 ? 15.856 0.782 -4.068 1.00 81.88 204 CYS A CA 1
ATOM 1657 C C . CYS A 1 204 ? 15.869 1.792 -2.905 1.00 81.88 204 CYS A C 1
ATOM 1659 O O . CYS A 1 204 ? 16.791 1.821 -2.092 1.00 81.88 204 CYS A O 1
ATOM 1661 N N . GLY A 1 205 ? 14.842 2.642 -2.837 1.00 73.69 205 GLY A N 1
ATOM 1662 C CA . GLY A 1 205 ? 14.701 3.664 -1.796 1.00 73.69 205 GLY A CA 1
ATOM 1663 C C . GLY A 1 205 ? 15.323 5.030 -2.117 1.00 73.69 205 GLY A C 1
ATOM 1664 O O . GLY A 1 205 ? 15.042 5.986 -1.397 1.00 73.69 205 GLY A O 1
ATOM 1665 N N . GLN A 1 206 ? 16.069 5.186 -3.218 1.00 82.06 206 GLN A N 1
ATOM 1666 C CA . GLN A 1 206 ? 16.663 6.471 -3.640 1.00 82.06 206 GLN A CA 1
ATOM 1667 C C . GLN A 1 206 ? 15.673 7.354 -4.431 1.00 82.06 206 GLN A C 1
ATOM 1669 O O . GLN A 1 206 ? 15.957 7.852 -5.519 1.00 82.06 206 GLN A O 1
ATOM 1674 N N . TRP A 1 207 ? 14.455 7.524 -3.909 1.00 79.88 207 TRP A N 1
ATOM 1675 C CA . TRP A 1 207 ? 13.348 8.160 -4.637 1.00 79.88 207 TRP A CA 1
ATOM 1676 C C . TRP A 1 207 ? 13.485 9.673 -4.814 1.00 79.88 207 TRP A C 1
ATOM 1678 O O . TRP A 1 207 ? 13.050 10.196 -5.837 1.00 79.88 207 TRP A O 1
ATOM 1688 N N . SER A 1 208 ? 14.086 10.371 -3.850 1.00 82.62 208 SER A N 1
ATOM 1689 C CA . SER A 1 208 ? 14.267 11.825 -3.910 1.00 82.62 208 SER A CA 1
ATOM 1690 C C . SER A 1 208 ? 15.191 12.226 -5.058 1.00 82.62 208 SER A C 1
ATOM 1692 O O . SER A 1 208 ? 14.853 13.125 -5.823 1.00 82.62 208 SER A O 1
ATOM 1694 N N . SER A 1 209 ? 16.308 11.514 -5.220 1.00 87.31 209 SER A N 1
ATOM 1695 C CA . SER A 1 209 ? 17.258 11.720 -6.315 1.00 87.31 209 SER A CA 1
ATOM 1696 C C . SER A 1 209 ? 16.623 11.437 -7.672 1.00 87.31 209 SER A C 1
ATOM 1698 O O . SER A 1 209 ? 16.827 12.207 -8.604 1.00 87.31 209 SER A O 1
ATOM 1700 N N . LEU A 1 210 ? 15.806 10.379 -7.771 1.00 88.75 210 LEU A N 1
ATOM 1701 C CA . LEU A 1 210 ? 15.143 10.010 -9.022 1.00 88.75 210 LEU A CA 1
ATOM 1702 C C . LEU A 1 210 ? 14.148 11.074 -9.499 1.00 88.75 210 LEU A C 1
ATOM 1704 O O . LEU A 1 210 ? 14.064 11.342 -10.689 1.00 88.75 210 LEU A O 1
ATOM 1708 N N . LEU A 1 211 ? 13.427 11.724 -8.587 1.00 92.12 211 LEU A N 1
ATOM 1709 C CA . LEU A 1 211 ? 12.461 12.754 -8.964 1.00 92.12 211 LEU A CA 1
ATOM 1710 C C . LEU A 1 211 ? 13.127 13.959 -9.650 1.00 92.12 211 LEU A C 1
ATOM 1712 O O . LEU A 1 211 ? 12.602 14.454 -10.645 1.00 92.12 211 LEU A O 1
ATOM 1716 N N . SER A 1 212 ? 14.300 14.389 -9.170 1.00 91.81 212 SER A N 1
ATOM 1717 C CA . SER A 1 212 ? 15.033 15.535 -9.736 1.00 91.81 212 SER A CA 1
ATOM 1718 C C . SER A 1 212 ? 15.629 15.300 -11.125 1.00 91.81 212 SER A C 1
ATOM 1720 O O . SER A 1 212 ? 15.981 16.261 -11.801 1.00 91.81 212 SER A O 1
ATOM 1722 N N . ILE A 1 213 ? 15.753 14.041 -11.548 1.00 92.62 213 ILE A N 1
ATOM 1723 C CA . ILE A 1 213 ? 16.380 13.655 -12.822 1.00 92.62 213 ILE A CA 1
ATOM 1724 C C . ILE A 1 213 ? 15.354 13.237 -13.882 1.00 92.62 213 ILE A C 1
ATOM 1726 O O . ILE A 1 213 ? 15.732 12.906 -15.004 1.00 92.62 213 ILE A O 1
ATOM 1730 N N . LEU A 1 214 ? 14.057 13.230 -13.547 1.00 95.12 214 LEU A N 1
ATOM 1731 C CA . LEU A 1 214 ? 13.015 12.894 -14.511 1.00 95.12 214 LEU A CA 1
ATOM 1732 C C . LEU A 1 214 ? 12.881 13.987 -15.583 1.00 95.12 214 LEU A C 1
ATOM 1734 O O . LEU A 1 214 ? 12.845 15.177 -15.259 1.00 95.12 214 LEU A O 1
ATOM 1738 N N . PRO A 1 215 ? 12.735 13.605 -16.860 1.00 94.44 215 PRO A N 1
ATOM 1739 C CA . PRO A 1 215 ? 12.739 14.555 -17.961 1.00 94.44 215 PRO A CA 1
ATOM 1740 C C . PRO A 1 215 ? 11.436 15.360 -18.051 1.00 94.44 215 PRO A C 1
ATOM 1742 O O . PRO A 1 215 ? 10.329 14.816 -17.993 1.00 94.44 215 PRO A O 1
ATOM 1745 N N . GLY A 1 216 ? 11.578 16.670 -18.273 1.00 94.12 216 GLY A N 1
ATOM 1746 C CA . GLY A 1 216 ? 10.519 17.578 -18.724 1.00 94.12 216 GLY A CA 1
ATOM 1747 C C . GLY A 1 216 ? 9.176 17.420 -18.000 1.00 94.12 216 GLY A C 1
ATOM 1748 O O . GLY A 1 216 ? 9.082 17.519 -16.777 1.00 94.12 216 GLY A O 1
ATOM 1749 N N . GLN A 1 217 ? 8.116 17.176 -18.778 1.00 94.56 217 GLN A N 1
ATOM 1750 C CA . GLN A 1 217 ? 6.741 17.066 -18.269 1.00 94.56 217 GLN A CA 1
ATOM 1751 C C . GLN A 1 217 ? 6.532 15.864 -17.339 1.00 94.56 217 GLN A C 1
ATOM 1753 O O . GLN A 1 217 ? 5.696 15.927 -16.438 1.00 94.56 217 GLN A O 1
ATOM 1758 N N . VAL A 1 218 ? 7.306 14.784 -17.505 1.00 93.69 218 VAL A N 1
ATOM 1759 C CA . VAL A 1 218 ? 7.224 13.611 -16.622 1.00 93.69 218 VAL A CA 1
ATOM 1760 C C . VAL A 1 218 ? 7.593 14.021 -15.198 1.00 93.69 218 VAL A C 1
ATOM 1762 O O . VAL A 1 218 ? 6.827 13.757 -14.269 1.00 93.69 218 VAL A O 1
ATOM 1765 N N . GLY A 1 219 ? 8.705 14.746 -15.033 1.00 95.44 219 GLY A N 1
ATOM 1766 C CA . GLY A 1 219 ? 9.125 15.286 -13.738 1.00 95.44 219 GLY A CA 1
ATOM 1767 C C . GLY A 1 219 ? 8.058 16.185 -13.108 1.00 95.44 219 GLY A C 1
ATOM 1768 O O . GLY A 1 219 ? 7.688 15.986 -11.951 1.00 95.44 219 GLY A O 1
ATOM 1769 N N . VAL A 1 220 ? 7.470 17.101 -13.888 1.00 96.19 220 VAL A N 1
ATOM 1770 C CA . VAL A 1 220 ? 6.397 18.002 -13.422 1.00 96.19 220 VAL A CA 1
ATOM 1771 C C . VAL A 1 220 ? 5.175 17.230 -12.906 1.00 96.19 220 VAL A C 1
ATOM 1773 O O . VAL A 1 220 ? 4.638 17.563 -11.844 1.00 96.19 220 VAL A O 1
ATOM 1776 N N . HIS A 1 221 ? 4.741 16.177 -13.608 1.00 95.94 221 HIS A N 1
ATOM 1777 C CA . HIS A 1 221 ? 3.607 15.353 -13.180 1.00 95.94 221 HIS A CA 1
ATOM 1778 C C . HIS A 1 221 ? 3.883 14.600 -11.875 1.00 95.94 221 HIS A C 1
ATOM 1780 O O . HIS A 1 221 ? 3.017 14.564 -10.992 1.00 95.94 221 HIS A O 1
ATOM 1786 N N . PHE A 1 222 ? 5.074 14.016 -11.721 1.00 95.62 222 PHE A N 1
ATOM 1787 C CA . PHE A 1 222 ? 5.444 13.341 -10.477 1.00 95.62 222 PHE A CA 1
ATOM 1788 C C . PHE A 1 222 ? 5.603 14.322 -9.314 1.00 95.62 222 PHE A C 1
ATOM 1790 O O . PHE A 1 222 ? 5.163 14.017 -8.207 1.00 95.62 222 PHE A O 1
ATOM 1797 N N . GLU A 1 223 ? 6.122 15.523 -9.565 1.00 96.12 223 GLU A N 1
ATOM 1798 C CA . GLU A 1 223 ? 6.215 16.595 -8.574 1.00 96.12 223 GLU A CA 1
ATOM 1799 C C . GLU A 1 223 ? 4.843 17.075 -8.087 1.00 96.12 223 GLU A C 1
ATOM 1801 O O . GLU A 1 223 ? 4.603 17.236 -6.886 1.00 96.12 223 GLU A O 1
ATOM 1806 N N . ALA A 1 224 ? 3.900 17.275 -9.010 1.00 96.81 224 ALA A N 1
ATOM 1807 C CA . ALA A 1 224 ? 2.518 17.590 -8.662 1.00 96.81 224 ALA A CA 1
ATOM 1808 C C . ALA A 1 224 ? 1.878 16.459 -7.839 1.00 96.81 224 ALA A C 1
ATOM 1810 O O . ALA A 1 224 ? 1.224 16.712 -6.826 1.00 96.81 224 ALA A O 1
ATOM 1811 N N . ARG A 1 225 ? 2.117 15.200 -8.229 1.00 95.88 225 ARG A N 1
ATOM 1812 C CA . ARG A 1 225 ? 1.597 14.030 -7.514 1.00 95.88 225 ARG A CA 1
ATOM 1813 C C . ARG A 1 225 ? 2.197 13.882 -6.116 1.00 95.88 225 ARG A C 1
ATOM 1815 O O . ARG A 1 225 ? 1.454 13.563 -5.191 1.00 95.88 225 ARG A O 1
ATOM 1822 N N . ARG A 1 226 ? 3.500 14.131 -5.941 1.00 95.19 226 ARG A N 1
ATOM 1823 C CA . ARG A 1 226 ? 4.167 14.152 -4.629 1.00 95.19 226 ARG A CA 1
ATOM 1824 C C . ARG A 1 226 ? 3.517 15.186 -3.715 1.00 95.19 226 ARG A C 1
ATOM 1826 O O . ARG A 1 226 ? 3.049 14.822 -2.643 1.00 95.19 226 ARG A O 1
ATOM 1833 N N . ARG A 1 227 ? 3.404 16.435 -4.177 1.00 96.62 227 ARG A N 1
ATOM 1834 C CA . ARG A 1 227 ? 2.777 17.524 -3.410 1.00 96.62 227 ARG A CA 1
ATOM 1835 C C . ARG A 1 227 ? 1.327 17.216 -3.036 1.00 96.62 227 ARG A C 1
ATOM 1837 O O . ARG A 1 227 ? 0.908 17.481 -1.914 1.00 96.62 227 ARG A O 1
ATOM 1844 N N . ALA A 1 228 ? 0.565 16.607 -3.946 1.00 96.62 228 ALA A N 1
ATOM 1845 C CA . ALA A 1 228 ? -0.798 16.168 -3.655 1.00 96.62 228 ALA A CA 1
ATOM 1846 C C . ALA A 1 228 ? -0.844 15.081 -2.564 1.00 96.62 228 ALA A C 1
ATOM 1848 O O . ALA A 1 228 ? -1.736 15.107 -1.716 1.00 96.62 228 ALA A O 1
ATOM 1849 N N . LEU A 1 229 ? 0.110 14.142 -2.553 1.00 94.75 229 LEU A N 1
ATOM 1850 C CA . LEU A 1 229 ? 0.216 13.144 -1.484 1.00 94.75 229 LEU A CA 1
ATOM 1851 C C . LEU A 1 229 ? 0.601 13.777 -0.145 1.00 94.75 229 LEU A C 1
ATOM 1853 O O . LEU A 1 229 ? -0.031 13.444 0.850 1.00 94.75 229 LEU A O 1
ATOM 1857 N N . GLU A 1 230 ? 1.563 14.700 -0.121 1.00 95.44 230 GLU A N 1
ATOM 1858 C CA . GLU A 1 230 ? 1.981 15.420 1.094 1.00 95.44 230 GLU A CA 1
ATOM 1859 C C . GLU A 1 230 ? 0.833 16.250 1.683 1.00 95.44 230 GLU A C 1
ATOM 1861 O O . GLU A 1 230 ? 0.558 16.190 2.880 1.00 95.44 230 GLU A O 1
ATOM 1866 N N . SER A 1 231 ? 0.098 16.975 0.834 1.00 97.25 231 SER A N 1
ATOM 1867 C CA . SER A 1 231 ? -1.095 17.719 1.252 1.00 97.25 231 SER A CA 1
ATOM 1868 C C . SER A 1 231 ? -2.177 16.790 1.808 1.00 97.25 231 SER A C 1
ATOM 1870 O O . SER A 1 231 ? -2.782 17.089 2.840 1.00 97.25 231 SER A O 1
ATOM 1872 N N . ASN A 1 232 ? -2.399 15.637 1.170 1.00 95.94 232 ASN A N 1
ATOM 1873 C CA . ASN A 1 232 ? -3.360 14.658 1.661 1.00 95.94 232 ASN A CA 1
ATOM 1874 C C . ASN A 1 232 ? -2.917 14.025 2.990 1.00 95.94 232 ASN A C 1
ATOM 1876 O O . ASN A 1 232 ? -3.749 13.829 3.868 1.00 95.94 232 ASN A O 1
ATOM 1880 N N . GLU A 1 233 ? -1.625 13.735 3.154 1.00 95.06 233 GLU A N 1
ATOM 1881 C CA . GLU A 1 233 ? -1.048 13.221 4.400 1.00 95.06 233 GLU A CA 1
ATOM 1882 C C . GLU A 1 233 ? -1.253 14.203 5.549 1.00 95.06 233 GLU A C 1
ATOM 1884 O O . GLU A 1 233 ? -1.772 13.811 6.594 1.00 95.06 233 GLU A O 1
ATOM 1889 N N . LYS A 1 234 ? -0.965 15.489 5.319 1.00 97.19 234 LYS A N 1
ATOM 1890 C CA . LYS A 1 234 ? -1.223 16.546 6.298 1.00 97.19 234 LYS A CA 1
ATOM 1891 C C . LYS A 1 234 ? -2.701 16.609 6.687 1.00 97.19 234 LYS A C 1
ATOM 1893 O O . LYS A 1 234 ? -3.021 16.572 7.867 1.00 97.19 234 LYS A O 1
ATOM 1898 N N . ARG A 1 235 ? -3.604 16.616 5.702 1.00 98.00 235 ARG A N 1
ATOM 1899 C CA . ARG A 1 235 ? -5.056 16.652 5.935 1.00 98.00 235 ARG A CA 1
ATOM 1900 C C . ARG A 1 235 ? -5.546 15.453 6.754 1.00 98.00 235 ARG A C 1
ATOM 1902 O O . ARG A 1 235 ? -6.346 15.619 7.668 1.00 98.00 235 ARG A O 1
ATOM 1909 N N . VAL A 1 236 ? -5.094 14.241 6.427 1.00 96.56 236 VAL A N 1
ATOM 1910 C CA . VAL A 1 236 ? -5.472 13.022 7.164 1.00 96.56 236 VAL A CA 1
ATOM 1911 C C . VAL A 1 236 ? -4.913 13.054 8.588 1.00 96.56 236 VAL A C 1
ATOM 1913 O O . VAL A 1 236 ? -5.606 12.650 9.520 1.00 96.56 236 VAL A O 1
ATOM 1916 N N . GLN A 1 237 ? -3.689 13.556 8.765 1.00 96.06 237 GLN A N 1
ATOM 1917 C CA . GLN A 1 237 ? -3.069 13.728 10.077 1.00 96.06 237 GLN A CA 1
ATOM 1918 C C . GLN A 1 237 ? -3.845 14.733 10.940 1.00 96.06 237 GLN A C 1
ATOM 1920 O O . GLN A 1 237 ? -4.186 14.396 12.069 1.00 96.06 237 GLN A O 1
ATOM 1925 N N . GLU A 1 238 ? -4.197 15.902 10.398 1.00 97.94 238 GLU A N 1
ATOM 1926 C CA . GLU A 1 238 ? -4.997 16.931 11.083 1.00 97.94 238 GLU A CA 1
ATOM 1927 C C . GLU A 1 238 ? -6.361 16.373 11.527 1.00 97.94 238 GLU A C 1
ATOM 1929 O O . GLU A 1 238 ? -6.746 16.510 12.685 1.00 97.94 238 GLU A O 1
ATOM 1934 N N . GLN A 1 239 ? -7.067 15.654 10.647 1.00 97.56 239 GLN A N 1
ATOM 1935 C CA . GLN A 1 239 ? -8.351 15.022 10.987 1.00 97.56 239 GLN A CA 1
ATOM 1936 C C . GLN A 1 239 ? -8.216 13.939 12.062 1.00 97.56 239 GLN A C 1
ATOM 1938 O O . GLN A 1 239 ? -9.108 13.744 12.886 1.00 97.56 239 GLN A O 1
ATOM 1943 N N . TYR A 1 240 ? -7.117 13.191 12.042 1.00 95.62 240 TYR A N 1
ATOM 1944 C CA . TYR A 1 240 ? -6.844 12.178 13.050 1.00 95.62 240 TYR A CA 1
ATOM 1945 C C . TYR A 1 240 ? -6.526 12.811 14.417 1.00 95.62 240 TYR A C 1
ATOM 1947 O O . TYR A 1 240 ? -7.019 12.340 15.443 1.00 95.62 240 TYR A O 1
ATOM 1955 N N . GLU A 1 241 ? -5.749 13.894 14.432 1.00 95.44 241 GLU A N 1
ATOM 1956 C CA . GLU A 1 241 ? -5.450 14.679 15.635 1.00 95.44 241 GLU A CA 1
ATOM 1957 C C . GLU A 1 241 ? -6.695 15.352 16.206 1.00 95.44 241 GLU A C 1
ATOM 1959 O O . GLU A 1 241 ? -6.855 15.376 17.423 1.00 95.44 241 GLU A O 1
ATOM 1964 N N . GLU A 1 242 ? -7.605 15.825 15.355 1.00 96.31 242 GLU A N 1
ATOM 1965 C CA . GLU A 1 242 ? -8.902 16.359 15.772 1.00 96.31 242 GLU A CA 1
ATOM 1966 C C . GLU A 1 242 ? -9.703 15.304 16.544 1.00 96.31 242 GLU A C 1
ATOM 1968 O O . GLU A 1 242 ? -10.129 15.569 17.665 1.00 96.31 242 GLU A O 1
ATOM 1973 N N . VAL A 1 243 ? -9.818 14.074 16.024 1.00 95.31 243 VAL A N 1
ATOM 1974 C CA . VAL A 1 243 ? -10.498 12.971 16.733 1.00 95.31 243 VAL A CA 1
ATOM 1975 C C . VAL A 1 243 ? -9.852 12.700 18.097 1.00 95.31 243 VAL A C 1
ATOM 1977 O O . VAL A 1 243 ? -10.559 12.533 19.095 1.00 95.31 243 VAL A O 1
ATOM 1980 N N . GLN A 1 244 ? -8.517 12.688 18.164 1.00 95.12 244 GLN A N 1
ATOM 1981 C CA . GLN A 1 244 ? -7.794 12.516 19.428 1.00 95.12 244 GLN A CA 1
ATOM 1982 C C . GLN A 1 244 ? -8.042 13.667 20.398 1.00 95.12 244 GLN A C 1
ATOM 1984 O O . GLN A 1 244 ? -8.249 13.438 21.591 1.00 95.12 244 GLN A O 1
ATOM 1989 N N . HIS A 1 245 ? -8.007 14.898 19.898 1.00 95.12 245 HIS A N 1
ATOM 1990 C CA . HIS A 1 245 ? -8.229 16.093 20.689 1.00 95.12 245 HIS A CA 1
ATOM 1991 C C . HIS A 1 245 ? -9.650 16.105 21.249 1.00 95.12 245 HIS A C 1
ATOM 1993 O O . HIS A 1 245 ? -9.800 16.187 22.465 1.00 95.12 245 HIS A O 1
ATOM 1999 N N . THR A 1 246 ? -10.668 15.918 20.400 1.00 94.88 246 THR A N 1
ATOM 2000 C CA . THR A 1 246 ? -12.077 15.839 20.801 1.00 94.88 246 THR A CA 1
ATOM 2001 C C . THR A 1 246 ? -12.288 14.793 21.883 1.00 94.88 246 THR A C 1
ATOM 2003 O O . THR A 1 246 ? -12.940 15.090 22.874 1.00 94.88 246 THR A O 1
ATOM 2006 N N . TRP A 1 247 ? -11.716 13.591 21.758 1.00 95.38 247 TRP A N 1
ATOM 2007 C CA . TRP A 1 247 ? -11.840 12.582 22.813 1.00 95.38 247 TRP A CA 1
ATOM 2008 C C . TRP A 1 247 ? -11.204 13.033 24.135 1.00 95.38 247 TRP A C 1
ATOM 2010 O O . TRP A 1 247 ? -11.798 12.864 25.197 1.00 95.38 247 TRP A O 1
ATOM 2020 N N . ARG A 1 248 ? -9.996 13.604 24.088 1.00 94.50 248 ARG A N 1
ATOM 2021 C CA . ARG A 1 248 ? -9.232 13.980 25.289 1.00 94.50 248 ARG A CA 1
ATOM 2022 C C . ARG A 1 248 ? -9.816 15.177 26.029 1.00 94.50 248 ARG A C 1
ATOM 2024 O O . ARG A 1 248 ? -9.722 15.219 27.250 1.00 94.50 248 ARG A O 1
ATOM 2031 N N . THR A 1 249 ? -10.368 16.146 25.305 1.00 96.12 249 THR A N 1
ATOM 2032 C CA . THR A 1 249 ? -10.934 17.372 25.888 1.00 96.12 249 THR A CA 1
ATOM 2033 C C . THR A 1 249 ? -12.438 17.286 26.118 1.00 96.12 249 THR A C 1
ATOM 2035 O O . THR A 1 249 ? -12.994 18.134 26.817 1.00 96.12 249 THR A O 1
ATOM 2038 N N . ALA A 1 250 ? -13.102 16.262 25.575 1.00 96.06 250 ALA A N 1
ATOM 2039 C CA . ALA A 1 250 ? -14.509 15.996 25.825 1.00 96.06 250 ALA A CA 1
ATOM 2040 C C . ALA A 1 250 ? -14.797 15.825 27.321 1.00 96.06 250 ALA A C 1
ATOM 2042 O O . ALA A 1 250 ? -14.056 15.180 28.064 1.00 96.06 250 ALA A O 1
ATOM 2043 N N . SER A 1 251 ? -15.945 16.356 27.746 1.00 97.19 251 SER A N 1
ATOM 2044 C CA . SER A 1 251 ? -16.487 16.073 29.072 1.00 97.19 251 SER A CA 1
ATOM 2045 C C . SER A 1 251 ? -16.729 14.570 29.249 1.00 97.19 251 SER A C 1
ATOM 2047 O O . SER A 1 251 ? -16.940 13.847 28.272 1.00 97.19 251 SER A O 1
ATOM 2049 N N . LYS A 1 252 ? -16.788 14.093 30.498 1.00 96.56 252 LYS A N 1
ATOM 2050 C CA . LYS A 1 252 ? -17.125 12.690 30.789 1.00 96.56 252 LYS A CA 1
ATOM 2051 C C . LYS A 1 252 ? -18.445 12.266 30.132 1.00 96.56 252 LYS A C 1
ATOM 2053 O O . LYS A 1 252 ? -18.530 11.166 29.597 1.00 96.56 252 LYS A O 1
ATOM 2058 N N . THR A 1 253 ? -19.447 13.144 30.128 1.00 97.62 253 THR A N 1
ATOM 2059 C CA . THR A 1 253 ? -20.740 12.895 29.472 1.00 97.62 253 THR A CA 1
ATOM 2060 C C . THR A 1 253 ? -20.569 12.727 27.963 1.00 97.62 253 THR A C 1
ATOM 2062 O O . THR A 1 253 ? -21.038 11.746 27.397 1.00 97.62 253 THR A O 1
ATOM 2065 N N . THR A 1 254 ? -19.815 13.618 27.319 1.00 96.00 254 THR A N 1
ATOM 2066 C CA . THR A 1 254 ? -19.532 13.545 25.877 1.00 96.00 254 THR A CA 1
ATOM 2067 C C . THR A 1 254 ? -18.724 12.294 25.516 1.00 96.00 254 THR A C 1
ATOM 2069 O O . THR A 1 254 ? -19.015 11.631 24.525 1.00 96.00 254 THR A O 1
ATOM 2072 N N . GLN A 1 255 ? -17.739 11.908 26.333 1.00 96.25 255 GLN A N 1
ATOM 2073 C CA . GLN A 1 255 ? -16.998 10.655 26.142 1.00 96.25 255 GLN A CA 1
ATOM 2074 C C . GLN A 1 255 ? -17.919 9.432 26.244 1.00 96.25 255 GLN A C 1
ATOM 2076 O O . GLN A 1 255 ? -17.819 8.518 25.425 1.00 96.25 255 GLN A O 1
ATOM 2081 N N . GLN A 1 256 ? -18.850 9.426 27.203 1.00 96.69 256 GLN A N 1
ATOM 2082 C CA . GLN A 1 256 ? -19.850 8.364 27.346 1.00 96.69 256 GLN A CA 1
ATOM 2083 C C . GLN A 1 256 ? -20.809 8.300 26.151 1.00 96.69 256 GLN A C 1
ATOM 2085 O O . GLN A 1 256 ? -21.191 7.206 25.741 1.00 96.69 256 GLN A O 1
ATOM 2090 N N . GLU A 1 257 ? -21.189 9.438 25.571 1.00 96.88 257 GLU A N 1
ATOM 2091 C CA . GLU A 1 257 ? -22.000 9.493 24.349 1.00 96.88 257 GLU A CA 1
ATOM 2092 C C . GLU A 1 257 ? -21.244 8.924 23.144 1.00 96.88 257 GLU A C 1
ATOM 2094 O O . GLU A 1 257 ? -21.782 8.077 22.426 1.00 96.88 257 GLU A O 1
ATOM 2099 N N . ILE A 1 258 ? -19.973 9.307 22.964 1.00 94.44 258 ILE A N 1
ATOM 2100 C CA . ILE A 1 258 ? -19.107 8.736 21.924 1.00 94.44 258 ILE A CA 1
ATOM 2101 C C . ILE A 1 258 ? -19.001 7.223 22.122 1.00 94.44 258 ILE A C 1
ATOM 2103 O O . ILE A 1 258 ? -19.280 6.470 21.191 1.00 94.44 258 ILE A O 1
ATOM 2107 N N . GLN A 1 259 ? -18.675 6.763 23.332 1.00 96.12 259 GLN A N 1
ATOM 2108 C CA . GLN A 1 259 ? -18.594 5.338 23.646 1.00 96.12 259 GLN A CA 1
ATOM 2109 C C . GLN A 1 259 ? -19.911 4.620 23.338 1.00 96.12 259 GLN A C 1
ATOM 2111 O O . GLN A 1 259 ? -19.890 3.590 22.672 1.00 96.12 259 GLN A O 1
ATOM 2116 N N . ARG A 1 260 ? -21.062 5.172 23.739 1.00 96.44 260 ARG A N 1
ATOM 2117 C CA . ARG A 1 260 ? -22.377 4.583 23.446 1.00 96.44 260 ARG A CA 1
ATOM 2118 C C . ARG A 1 260 ? -22.608 4.436 21.943 1.00 96.44 260 ARG A C 1
ATOM 2120 O O . ARG A 1 260 ? -22.971 3.348 21.510 1.00 96.44 260 ARG A O 1
ATOM 2127 N N . SER A 1 261 ? -22.336 5.484 21.161 1.00 95.56 261 SER A N 1
ATOM 2128 C CA . SER A 1 261 ? -22.480 5.447 19.696 1.00 95.56 261 SER A CA 1
ATOM 2129 C C . SER A 1 261 ? -21.579 4.387 19.047 1.00 95.56 261 SER A C 1
ATOM 2131 O O . SER A 1 261 ? -21.984 3.696 18.112 1.00 95.56 261 SER A O 1
ATOM 2133 N N . TRP A 1 262 ? -20.370 4.200 19.584 1.00 94.94 262 TRP A N 1
ATOM 2134 C CA . TRP A 1 262 ? -19.450 3.154 19.151 1.00 94.94 262 TRP A CA 1
ATOM 2135 C C . TRP A 1 262 ? -19.972 1.760 19.487 1.00 94.94 262 TRP A C 1
ATOM 2137 O O . TRP A 1 262 ? -19.939 0.885 18.626 1.00 94.94 262 TRP A O 1
ATOM 2147 N N . MET A 1 263 ? -20.463 1.545 20.710 1.00 95.06 263 MET A N 1
ATOM 2148 C CA . MET A 1 263 ? -21.004 0.248 21.128 1.00 95.06 263 MET A CA 1
ATOM 2149 C C . MET A 1 263 ? -22.245 -0.133 20.326 1.00 95.06 263 MET A C 1
ATOM 2151 O O . MET A 1 263 ? -22.364 -1.281 19.901 1.00 95.06 263 MET A O 1
ATOM 2155 N N . GLU A 1 264 ? -23.136 0.828 20.079 1.00 93.69 264 GLU A N 1
ATOM 2156 C CA . GLU A 1 264 ? -24.319 0.637 19.242 1.00 93.69 264 GLU A CA 1
ATOM 2157 C C . GLU A 1 264 ? -23.926 0.204 17.829 1.00 93.69 264 GLU A C 1
ATOM 2159 O O . GLU A 1 264 ? -24.432 -0.802 17.328 1.00 93.69 264 GLU A O 1
ATOM 2164 N N . GLN A 1 265 ? -22.963 0.894 17.208 1.00 92.75 265 GLN A N 1
ATOM 2165 C CA . GLN A 1 265 ? -22.489 0.511 15.883 1.00 92.75 265 GLN A CA 1
ATOM 2166 C C . GLN A 1 265 ? -21.790 -0.859 15.892 1.00 92.75 265 GLN A C 1
ATOM 2168 O O . GLN A 1 265 ? -22.100 -1.703 15.056 1.00 92.75 265 GLN A O 1
ATOM 2173 N N . LEU A 1 266 ? -20.872 -1.115 16.828 1.00 90.88 266 LEU A N 1
ATOM 2174 C CA . LEU A 1 266 ? -20.146 -2.391 16.913 1.00 90.88 266 LEU A CA 1
ATOM 2175 C C . LEU A 1 266 ? -21.067 -3.586 17.201 1.00 90.88 266 LEU A C 1
ATOM 2177 O O . LEU A 1 266 ? -20.730 -4.712 16.842 1.00 90.88 266 LEU A O 1
ATOM 2181 N N . GLY A 1 267 ? -22.205 -3.360 17.862 1.00 88.81 267 GLY A N 1
ATOM 2182 C CA . GLY A 1 267 ? -23.206 -4.393 18.123 1.00 88.81 267 GLY A CA 1
ATOM 2183 C C . GLY A 1 267 ? -24.164 -4.652 16.958 1.00 88.81 267 GLY A C 1
ATOM 2184 O O . GLY A 1 267 ? -24.746 -5.733 16.894 1.00 88.81 267 GLY A O 1
ATOM 2185 N N . SER A 1 268 ? -24.339 -3.689 16.047 1.00 86.50 268 SER A N 1
ATOM 2186 C CA . SER A 1 268 ? -25.378 -3.736 15.006 1.00 86.50 268 SER A CA 1
ATOM 2187 C C . SER A 1 268 ? -24.850 -3.871 13.578 1.00 86.50 268 SER A C 1
ATOM 2189 O O . SER A 1 268 ? -25.547 -4.442 12.742 1.00 86.50 268 SER A O 1
ATOM 2191 N N . ASP A 1 269 ? -23.646 -3.377 13.281 1.00 83.81 269 ASP A N 1
ATOM 2192 C CA . ASP A 1 26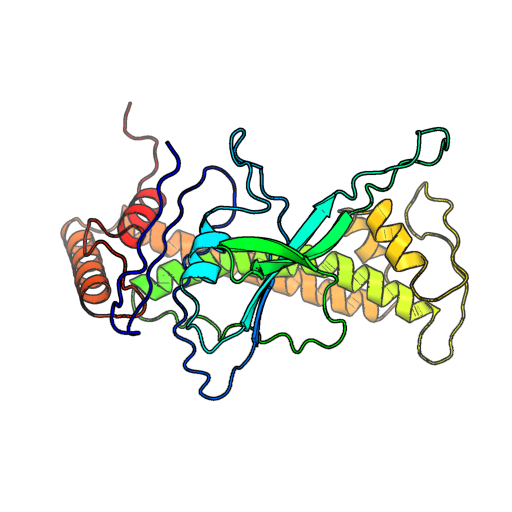9 ? -23.083 -3.336 11.929 1.00 83.81 269 ASP A CA 1
ATOM 2193 C C . ASP A 1 269 ? -22.268 -4.612 11.630 1.00 83.81 269 ASP A C 1
ATOM 2195 O O . ASP A 1 269 ? -21.167 -4.791 12.167 1.00 83.81 269 ASP A O 1
ATOM 2199 N N . PRO A 1 270 ? -22.753 -5.495 10.730 1.00 83.25 270 PRO A N 1
ATOM 2200 C CA . PRO A 1 270 ? -22.065 -6.741 10.388 1.00 83.25 270 PRO A CA 1
ATOM 2201 C C . PRO A 1 270 ? -20.681 -6.523 9.763 1.00 83.25 270 PRO A C 1
ATOM 2203 O O . PRO A 1 270 ? -19.852 -7.430 9.752 1.00 83.25 270 PRO A O 1
ATOM 2206 N N . SER A 1 271 ? -20.396 -5.322 9.251 1.00 78.81 271 SER A N 1
ATOM 2207 C CA . SER A 1 271 ? -19.086 -4.968 8.687 1.00 78.81 271 SER A CA 1
ATOM 2208 C C . SER A 1 271 ? -17.976 -4.945 9.745 1.00 78.81 271 SER A C 1
ATOM 2210 O O . SER A 1 271 ? -16.790 -4.991 9.398 1.00 78.81 271 SER A O 1
ATOM 2212 N N . TRP A 1 272 ? -18.359 -4.883 11.026 1.00 80.00 272 TRP A N 1
ATOM 2213 C CA . TRP A 1 272 ? -17.475 -4.920 12.189 1.00 80.00 272 TRP A CA 1
ATOM 2214 C C . TRP A 1 272 ? -17.670 -6.172 13.037 1.00 80.00 272 TRP A C 1
ATOM 2216 O O . TRP A 1 272 ? -17.242 -6.161 14.188 1.00 80.00 272 TRP A O 1
ATOM 2226 N N . GLU A 1 273 ? -18.288 -7.233 12.498 1.00 72.31 273 GLU A N 1
ATOM 2227 C CA . GLU A 1 273 ? -18.497 -8.506 13.196 1.00 72.31 273 GLU A CA 1
ATOM 2228 C C . GLU A 1 273 ? -17.135 -9.090 13.617 1.00 72.31 273 GLU A C 1
ATOM 2230 O O . GLU A 1 273 ? -16.450 -9.805 12.886 1.00 72.31 273 GLU A O 1
ATOM 2235 N N . THR A 1 274 ? -16.692 -8.706 14.812 1.00 65.44 274 THR A N 1
ATOM 2236 C CA . THR A 1 274 ? -15.554 -9.297 15.496 1.00 65.44 274 THR A CA 1
ATOM 2237 C C . THR A 1 274 ? -16.067 -10.461 16.336 1.00 65.44 274 THR A C 1
ATOM 2239 O O . THR A 1 274 ? -17.201 -10.444 16.807 1.00 65.44 274 THR A O 1
ATOM 2242 N N . SER A 1 275 ? -15.240 -11.484 16.582 1.00 72.38 275 SER A N 1
ATOM 2243 C CA . SER A 1 275 ? -15.614 -12.606 17.468 1.00 72.38 275 SER A CA 1
ATOM 2244 C C . SER A 1 275 ? -15.935 -12.163 18.908 1.00 72.38 275 SER A C 1
ATOM 2246 O O . SER A 1 275 ? -16.365 -12.967 19.727 1.00 72.38 275 SER A O 1
ATOM 2248 N N . LYS A 1 276 ? -15.679 -10.889 19.226 1.00 81.06 276 LYS A N 1
ATOM 2249 C CA . LYS A 1 276 ? -15.969 -10.198 20.482 1.00 81.06 276 LYS A CA 1
ATOM 2250 C C . LYS A 1 276 ? -16.840 -8.979 20.186 1.00 81.06 276 LYS A C 1
ATOM 2252 O O . LYS A 1 276 ? -16.658 -8.359 19.145 1.00 81.06 276 LYS A O 1
ATOM 2257 N N . GLN A 1 277 ? -17.738 -8.607 21.090 1.00 84.00 277 GLN A N 1
ATOM 2258 C CA . GLN A 1 277 ? -18.646 -7.468 20.906 1.00 84.00 277 GLN A CA 1
ATOM 2259 C C . GLN A 1 277 ? -18.355 -6.337 21.898 1.00 84.00 277 GLN A C 1
ATOM 2261 O O . GLN A 1 277 ? -17.692 -6.541 22.918 1.00 84.00 277 GLN A O 1
ATOM 2266 N N . GLY A 1 278 ? -18.852 -5.141 21.576 1.00 85.94 278 GLY A N 1
ATOM 2267 C CA . GLY A 1 278 ? -18.783 -3.966 22.441 1.00 85.94 278 GLY A CA 1
ATOM 2268 C C . GLY A 1 278 ? -17.358 -3.635 22.896 1.00 85.94 278 GLY A C 1
ATOM 2269 O O . GLY A 1 278 ? -16.431 -3.574 22.088 1.00 85.94 278 GLY A O 1
ATOM 2270 N N . GLU A 1 279 ? -17.171 -3.463 24.204 1.00 89.19 279 GLU A N 1
ATOM 2271 C CA . GLU A 1 279 ? -15.892 -3.055 24.805 1.00 89.19 279 GLU A CA 1
ATOM 2272 C C . GLU A 1 279 ? -14.778 -4.096 24.647 1.00 89.19 279 GLU A C 1
ATOM 2274 O O . GLU A 1 279 ? -13.591 -3.771 24.694 1.00 89.19 279 GLU A O 1
ATOM 2279 N N . GLN A 1 280 ? -15.145 -5.356 24.417 1.00 87.62 280 GLN A N 1
ATOM 2280 C CA . GLN A 1 280 ? -14.184 -6.425 24.166 1.00 87.62 280 GLN A CA 1
ATOM 2281 C C . GLN A 1 280 ? -13.720 -6.463 22.706 1.00 87.62 280 GLN A C 1
ATOM 2283 O O . GLN A 1 280 ? -12.785 -7.206 22.388 1.00 87.62 280 GLN A O 1
ATOM 2288 N N . SER A 1 281 ? -14.352 -5.683 21.820 1.00 90.00 281 SER A N 1
ATOM 2289 C CA . SER A 1 281 ? -13.958 -5.589 20.418 1.00 90.00 281 SER A CA 1
ATOM 2290 C C . SER A 1 281 ? -12.519 -5.094 20.293 1.00 90.00 281 SER A C 1
ATOM 2292 O O . SER A 1 281 ? -12.103 -4.116 20.921 1.00 90.00 281 SER A O 1
ATOM 2294 N N . ASP A 1 282 ? -11.753 -5.745 19.422 1.00 88.44 282 ASP A N 1
ATOM 2295 C CA . ASP A 1 282 ? -10.388 -5.330 19.092 1.00 88.44 282 ASP A CA 1
ATOM 2296 C C . ASP A 1 282 ? -10.364 -3.911 18.516 1.00 88.44 282 ASP A C 1
ATOM 2298 O O . ASP A 1 282 ? -9.426 -3.158 18.764 1.00 88.44 282 ASP A O 1
ATOM 2302 N N . VAL A 1 283 ? -11.427 -3.528 17.802 1.00 90.88 283 VAL A N 1
ATOM 2303 C CA . VAL A 1 283 ? -11.585 -2.200 17.205 1.00 90.88 283 VAL A CA 1
ATOM 2304 C C . VAL A 1 283 ? -11.713 -1.127 18.285 1.00 90.88 283 VAL A C 1
ATOM 2306 O O . VAL A 1 283 ? -11.045 -0.097 18.199 1.00 90.88 283 VAL A O 1
ATOM 2309 N N . TRP A 1 284 ? -12.507 -1.384 19.329 1.00 93.75 284 TRP A N 1
ATOM 2310 C CA . TRP A 1 284 ? -12.645 -0.472 20.465 1.00 93.75 284 TRP A CA 1
ATOM 2311 C C . TRP A 1 284 ? -11.351 -0.352 21.269 1.00 93.75 284 TRP A C 1
ATOM 2313 O O . TRP A 1 284 ? -10.884 0.753 21.532 1.00 93.75 284 TRP A O 1
ATOM 2323 N N . ARG A 1 285 ? -10.716 -1.482 21.607 1.00 92.19 285 ARG A N 1
ATOM 2324 C CA . ARG A 1 285 ? -9.427 -1.470 22.319 1.00 92.19 285 ARG A CA 1
ATOM 2325 C C . ARG A 1 285 ? -8.364 -0.706 21.536 1.00 92.19 285 ARG A C 1
ATOM 2327 O O . ARG A 1 285 ? -7.604 0.064 22.112 1.00 92.19 285 ARG A O 1
ATOM 2334 N N . HIS A 1 286 ? -8.338 -0.881 20.216 1.00 91.25 286 HIS A N 1
ATOM 2335 C CA . HIS A 1 286 ? -7.442 -0.133 19.347 1.00 91.25 286 HIS A CA 1
ATOM 2336 C C . HIS A 1 286 ? -7.746 1.369 19.365 1.00 91.25 286 HIS A C 1
ATOM 2338 O O . HIS A 1 286 ? -6.819 2.164 19.483 1.00 91.25 286 HIS A O 1
ATOM 2344 N N . PHE A 1 287 ? -9.021 1.764 19.322 1.00 94.25 287 PHE A N 1
ATOM 2345 C CA . PHE A 1 287 ? -9.419 3.160 19.497 1.00 94.25 287 PHE A CA 1
ATOM 2346 C C . PHE A 1 287 ? -8.912 3.726 20.829 1.00 94.25 287 PHE A C 1
ATOM 2348 O O . PHE A 1 287 ? -8.151 4.688 20.813 1.00 94.25 287 PHE A O 1
ATOM 2355 N N . ILE A 1 288 ? -9.219 3.090 21.964 1.00 95.19 288 ILE A N 1
ATOM 2356 C CA . ILE A 1 288 ? -8.774 3.558 23.288 1.00 95.19 288 ILE A CA 1
ATOM 2357 C C . ILE A 1 288 ? -7.250 3.689 23.373 1.00 95.19 288 ILE A C 1
ATOM 2359 O O . ILE A 1 288 ? -6.758 4.728 23.805 1.00 95.19 288 ILE A O 1
ATOM 2363 N N . ASN A 1 289 ? -6.497 2.703 22.882 1.00 92.31 289 ASN A N 1
ATOM 2364 C CA . ASN A 1 289 ? -5.030 2.757 22.867 1.00 92.31 289 ASN A CA 1
ATOM 2365 C C . ASN A 1 289 ? -4.481 3.939 22.054 1.00 92.31 289 ASN A C 1
ATOM 2367 O O . ASN A 1 289 ? -3.406 4.456 22.343 1.00 92.31 289 ASN A O 1
ATOM 2371 N N . HIS A 1 290 ? -5.197 4.352 21.010 1.00 91.50 290 HIS A N 1
ATOM 2372 C CA . HIS A 1 290 ? -4.832 5.501 20.190 1.00 91.50 290 HIS A CA 1
ATOM 2373 C C . HIS A 1 290 ? -5.271 6.831 20.812 1.00 91.50 290 HIS A C 1
ATOM 2375 O O . HIS A 1 290 ? -4.666 7.869 20.533 1.00 91.50 290 HIS A O 1
ATOM 2381 N N . MET A 1 291 ? -6.309 6.825 21.643 1.00 92.38 291 MET A N 1
ATOM 2382 C CA . MET A 1 291 ? -6.845 8.031 22.265 1.00 92.38 291 MET A CA 1
ATOM 2383 C C . MET A 1 291 ? -6.154 8.375 23.589 1.00 92.38 291 MET A C 1
ATOM 2385 O O . MET A 1 291 ? -5.874 9.551 23.844 1.00 92.38 291 MET A O 1
ATOM 2389 N N . THR A 1 292 ? -5.802 7.372 24.390 1.00 87.50 292 THR A N 1
ATOM 2390 C CA . THR A 1 292 ? -5.131 7.539 25.683 1.00 87.50 292 THR A CA 1
ATOM 2391 C C . THR A 1 292 ? -3.610 7.504 25.490 1.00 87.50 292 THR A C 1
ATOM 2393 O O . THR A 1 292 ? -3.084 6.506 24.998 1.00 87.50 292 THR A O 1
ATOM 2396 N N . PRO A 1 293 ? -2.859 8.566 25.837 1.00 75.06 293 PRO A N 1
ATOM 2397 C CA . PRO A 1 293 ? -1.401 8.507 25.831 1.00 75.06 293 PRO A CA 1
ATOM 2398 C C . PRO A 1 293 ? -0.934 7.430 26.817 1.00 75.06 293 PRO A C 1
ATOM 2400 O O . PRO A 1 293 ? -1.320 7.471 27.981 1.00 75.06 293 PRO A O 1
ATOM 2403 N N . GLY A 1 294 ? -0.073 6.505 26.388 1.00 66.81 294 GLY A N 1
ATOM 2404 C CA . GLY A 1 294 ? 0.494 5.452 27.249 1.00 66.81 294 GLY A CA 1
ATOM 2405 C C . GLY A 1 294 ? 1.466 5.943 28.336 1.00 66.81 294 GLY A C 1
ATOM 2406 O O . GLY A 1 294 ? 2.330 5.184 28.747 1.00 66.81 294 GLY A O 1
ATOM 2407 N N . TRP A 1 295 ? 1.367 7.206 28.764 1.00 55.44 295 TRP A N 1
ATOM 2408 C CA . TRP A 1 295 ? 2.310 7.892 29.658 1.00 55.44 295 TRP A CA 1
ATOM 2409 C C . TRP A 1 295 ? 1.694 8.304 31.011 1.00 55.44 295 TRP A C 1
ATOM 2411 O O . TRP A 1 295 ? 2.255 9.157 31.689 1.00 55.44 295 TRP A O 1
ATOM 2421 N N . LEU A 1 296 ? 0.548 7.737 31.408 1.00 46.53 296 LEU A N 1
ATOM 2422 C CA . LEU A 1 296 ? -0.111 8.039 32.695 1.00 46.53 296 LEU A CA 1
ATOM 2423 C C . LEU A 1 296 ? -0.212 6.843 33.657 1.00 46.53 296 LEU A C 1
ATOM 2425 O O . LEU A 1 296 ? -0.926 6.922 34.650 1.00 46.53 296 LEU A O 1
ATOM 2429 N N . GLU A 1 297 ? 0.522 5.762 33.403 1.00 42.03 297 GLU A N 1
ATOM 2430 C CA . GLU A 1 297 ? 0.733 4.693 34.387 1.00 42.03 297 GLU A CA 1
ATOM 2431 C C . GLU A 1 297 ? 2.209 4.698 34.803 1.00 42.03 297 GLU A C 1
ATOM 2433 O O . GLU A 1 297 ? 3.028 3.937 34.289 1.00 42.03 297 GLU A O 1
ATOM 2438 N N . GLY A 1 298 ? 2.546 5.643 35.682 1.00 40.97 298 GLY A N 1
ATOM 2439 C CA . GLY A 1 298 ? 3.806 5.732 36.413 1.00 40.97 298 GLY A CA 1
ATOM 2440 C C . GLY A 1 298 ? 3.514 6.114 37.852 1.00 40.97 298 GLY A C 1
ATOM 2441 O O . GLY A 1 298 ? 2.739 7.080 38.030 1.00 40.97 298 GLY A O 1
#

Radius of gyration: 24.23 Å; chains: 1; bounding box: 57×55×68 Å

Secondary structure (DSSP, 8-state):
-----------S---------SSS-----------TT--EEEEEE-S-----TT--SSS-HHHHHHHHTS-TTSEEEEEEEEE----S-S---S-----EEEEEEEE-TTSPEEEEPPPS-----PPPPPP--HHHHHHHHHHHIIIIIHHHHHHTHHHHHHHHHHHHHHSTT----EE--STT---EE-STTHHHHHHHHH-TT-HHHHHHTS-HHHHHHHHHHHHHHHHHHHHHHHHHHHHHHHHHHS-HHHHHHHHHHHHHHHHH-GGG--SS-GGG-HHHHHHHHHHS-TTS--

pLDDT: mean 79.37, std 21.07, range [22.88, 98.12]

Organism: NCBI:txid1460663

Foldseek 3Di:
DDDDDDDDPDPLDDDDDADDDPDDDDPPDDDPPPPVDAQEDEAEDPDDPPPPPPDPDPDDPRLVVVQVSDDPSHFYKYFDWDFPPPPDDPPDPPDCPRPTDTWIWGQDPVRDTDTHRDDPDDDDDDGPDQDQDFPLSVLVVLCCVQRPVLVCLVLVLQLVLQLQQLCVQAPPPHQHKDADPDPPGGRIDRHRCPSSVVCVVPPRPVRVSSLVPRDDVVSVVSVVVVVVSVVVNVVSVVVNVVVLVCCVPPDPVVVVVSLVSVQVCQVPPVSNPHVDGRCPRPSNVVVCPSNDPPPPPD

InterPro domains:
  IPR013087 Zinc finger C2H2-type [PS00028] (180-203)